Protein AF-X0VEX8-F1 (afdb_monomer_lite)

Secondary structure (DSSP, 8-state):
-TTTTT-S-------TTS-HHHHHHHHHHHHSSEEEEESSHHHHHHHHIIIIII---B-TTSPBP-EEEE--GGGSB-HHHHH-HHHHHHHH-SPP-------GGGGSSTT---SS-HHHHHHGGG-S--BTT-TTSTTT---SGGGHHHHHHHHHT-TT--GGGGSSGGG--HHHHGGGSTT---EEETTS----S-EEEEEE-GGG-EEEEEE-STT-HHHHGGGHHHH-SEEEEEHHHHHHHHHTT-SPP-SEEEE-

InterPro domains:
  IPR006935 Helicase/UvrB, N-terminal [PF04851] (3-102)
  IPR027417 P-loop containing nucleoside triphosphate hydrolase [G3DSA:3.40.50.300] (1-127)
  IPR027417 P-loop containing nucleoside triphosphate hydrolase [SSF52540] (2-80)

pLDDT: mean 85.11, std 16.93, range [34.19, 98.31]

Sequence (260 aa):
RAIRNGHKVIFIKGVCGSGKSAIALNLAKEFGKASIVVPVKALQKQYEDDYMNKKYLLKENGEKLKISVITGRSNHKCPFITENPEDFDEIIGETPKIERNAKLNEFSESSELNGFNDEKMLIAKKTDDFSCDNNQLPCKIQIKEKNKNKIREYLKKNPKLRLQEYSSIFNVKRMSIAPVCPYWSPIVPAEINLNLDAKTKDYEGLNGIKYKIYQRKKGCGYYNQFNSYVHADTLIFNSAKYKLETIMNRKPLTDIEIID

Organism: NCBI:txid412755

Structure (mmCIF, N/CA/C/O backbone):
data_AF-X0VEX8-F1
#
_entry.id   AF-X0VEX8-F1
#
loop_
_atom_site.group_PDB
_atom_site.id
_atom_site.type_symbol
_atom_site.label_atom_id
_atom_site.label_alt_id
_atom_site.label_comp_id
_atom_site.label_asym_id
_atom_site.label_entity_id
_atom_site.label_seq_id
_atom_site.pdbx_PDB_ins_code
_atom_site.Cartn_x
_atom_site.Cartn_y
_atom_site.Cartn_z
_atom_site.occupancy
_atom_site.B_iso_or_equiv
_atom_site.auth_seq_id
_atom_site.auth_comp_id
_atom_site.auth_asym_id
_atom_site.auth_atom_id
_atom_site.pdbx_PDB_model_num
ATOM 1 N N . ARG A 1 1 ? -22.999 -5.137 23.458 1.00 74.62 1 ARG A N 1
ATOM 2 C CA . ARG A 1 1 ? -24.285 -5.887 23.458 1.00 74.62 1 ARG A CA 1
ATOM 3 C C . ARG A 1 1 ? -24.680 -6.340 22.055 1.00 74.62 1 ARG A C 1
ATOM 5 O O . ARG A 1 1 ? -24.824 -7.533 21.872 1.00 74.62 1 ARG A O 1
ATOM 12 N N . ALA A 1 2 ? -24.770 -5.442 21.066 1.00 86.44 2 ALA A N 1
ATOM 13 C CA . ALA A 1 2 ? -25.198 -5.807 19.710 1.00 86.44 2 ALA A CA 1
ATOM 14 C C . ALA A 1 2 ? -24.376 -6.951 19.067 1.00 86.44 2 ALA A C 1
ATOM 16 O O . ALA A 1 2 ? -24.948 -7.910 18.564 1.00 86.44 2 ALA A O 1
ATOM 17 N N . ILE A 1 3 ? -23.046 -6.915 19.177 1.00 85.50 3 ILE A N 1
ATOM 18 C CA . ILE A 1 3 ? -22.177 -7.969 18.618 1.00 85.50 3 ILE A CA 1
ATOM 19 C C . ILE A 1 3 ? -22.395 -9.321 19.313 1.00 85.50 3 ILE A C 1
ATOM 21 O O . ILE A 1 3 ? -22.530 -10.338 18.645 1.00 85.50 3 ILE A O 1
ATOM 25 N N . ARG A 1 4 ? -22.536 -9.330 20.649 1.00 87.56 4 ARG A N 1
ATOM 26 C CA . ARG A 1 4 ? -22.871 -10.550 21.414 1.00 87.56 4 ARG A CA 1
ATOM 27 C C . ARG A 1 4 ? -24.233 -11.135 21.021 1.00 87.56 4 ARG A C 1
ATOM 29 O O . ARG A 1 4 ? -24.422 -12.336 21.135 1.00 87.56 4 ARG A O 1
ATOM 36 N N . ASN A 1 5 ? -25.148 -10.303 20.524 1.00 93.44 5 ASN A N 1
ATOM 37 C CA . ASN A 1 5 ? -26.445 -10.730 19.998 1.00 93.44 5 ASN A CA 1
ATOM 38 C C . ASN A 1 5 ? -26.376 -11.198 18.526 1.00 93.44 5 ASN A C 1
ATOM 40 O O . ASN A 1 5 ? -27.415 -11.436 17.919 1.00 93.44 5 ASN A O 1
ATOM 44 N N . GLY A 1 6 ? -25.184 -11.290 17.926 1.00 93.00 6 GLY A N 1
ATOM 45 C CA . GLY A 1 6 ? -24.994 -11.764 16.552 1.00 93.00 6 GLY A CA 1
ATOM 46 C C . GLY A 1 6 ? -25.194 -10.707 15.460 1.00 93.00 6 GLY A C 1
ATOM 47 O O . GLY A 1 6 ? -25.203 -11.054 14.278 1.00 93.00 6 GLY A O 1
ATOM 48 N N . HIS A 1 7 ? -25.335 -9.420 15.804 1.00 94.44 7 HIS A N 1
ATOM 49 C CA . HIS A 1 7 ? -25.419 -8.366 14.790 1.00 94.44 7 HIS A CA 1
ATOM 50 C C . HIS A 1 7 ? -24.075 -8.192 14.073 1.00 94.44 7 HIS A C 1
ATOM 52 O O . HIS A 1 7 ? -23.070 -7.858 14.698 1.00 94.44 7 HIS A O 1
ATOM 58 N N . LYS A 1 8 ? -24.087 -8.379 12.748 1.00 93.44 8 LYS A N 1
ATOM 59 C CA . LYS A 1 8 ? -22.905 -8.250 11.878 1.00 93.44 8 LYS A CA 1
ATOM 60 C C . LYS A 1 8 ? -22.678 -6.830 11.360 1.00 93.44 8 LYS A C 1
ATOM 62 O O . LYS A 1 8 ? -21.554 -6.466 11.046 1.00 93.44 8 LYS A O 1
ATOM 67 N N . VAL A 1 9 ? -23.747 -6.041 11.259 1.00 95.44 9 VAL A N 1
ATOM 68 C CA . VAL A 1 9 ? -23.715 -4.654 10.781 1.00 95.44 9 VAL A CA 1
ATOM 69 C C . VAL A 1 9 ? -24.382 -3.778 11.829 1.00 95.44 9 VAL A C 1
ATOM 71 O O . VAL A 1 9 ? -25.493 -4.075 12.271 1.00 95.44 9 VAL A O 1
ATOM 74 N N . ILE A 1 10 ? -23.690 -2.721 12.249 1.00 94.25 10 ILE A N 1
ATOM 75 C CA . ILE A 1 10 ? -24.144 -1.804 13.296 1.00 94.25 10 ILE A CA 1
ATOM 76 C C . ILE A 1 10 ? -23.991 -0.382 12.777 1.00 94.25 10 ILE A C 1
ATOM 78 O O . ILE A 1 10 ? -22.902 0.032 12.391 1.00 94.25 10 ILE A O 1
ATOM 82 N N . PHE A 1 11 ? -25.085 0.371 12.805 1.00 93.56 11 PHE A N 1
ATOM 83 C CA . PHE A 1 11 ? -25.088 1.781 12.445 1.00 93.56 11 PHE A CA 1
ATOM 84 C C . PHE A 1 11 ? -25.004 2.631 13.708 1.00 93.56 11 PHE A C 1
ATOM 86 O O . PHE A 1 11 ? -25.820 2.485 14.619 1.00 93.56 11 PHE A O 1
ATOM 93 N N . ILE A 1 12 ? -24.025 3.533 13.754 1.00 90.81 12 ILE A N 1
ATOM 94 C CA . ILE A 1 12 ? -23.858 4.496 14.843 1.00 90.81 12 ILE A CA 1
ATOM 95 C C . ILE A 1 12 ? -24.121 5.886 14.274 1.00 90.81 12 ILE A C 1
ATOM 97 O O . ILE A 1 12 ? -23.378 6.375 13.427 1.00 90.81 12 ILE A O 1
ATOM 101 N N . LYS A 1 13 ? -25.190 6.536 14.738 1.00 90.00 13 LYS A N 1
ATOM 102 C CA . LYS A 1 13 ? -25.504 7.917 14.360 1.00 90.00 13 LYS A CA 1
ATOM 103 C C . LYS A 1 13 ? -24.803 8.870 15.325 1.00 90.00 13 LYS A C 1
ATOM 105 O O . LYS A 1 13 ? -25.150 8.918 16.500 1.00 90.00 13 LYS A O 1
ATOM 110 N N . GLY A 1 14 ? -23.838 9.636 14.823 1.00 84.94 14 GLY A N 1
ATOM 111 C CA . GLY A 1 14 ? -23.145 10.684 15.577 1.00 84.94 14 GLY A CA 1
ATOM 112 C C . GLY A 1 14 ? -23.214 12.029 14.857 1.00 84.94 14 GLY A C 1
ATOM 113 O O . GLY A 1 14 ? -23.147 12.084 13.630 1.00 84.94 14 GLY A O 1
ATOM 114 N N . VAL A 1 15 ? -23.336 13.121 15.612 1.00 87.56 15 VAL A N 1
ATOM 115 C CA . VAL A 1 15 ? -23.290 14.486 15.061 1.00 87.56 15 VAL A CA 1
ATOM 116 C C . VAL A 1 15 ? -21.855 14.887 14.681 1.00 87.56 15 VAL A C 1
ATOM 118 O O . VAL A 1 15 ? -20.879 14.201 15.001 1.00 87.56 15 VAL A O 1
ATOM 121 N N . CYS A 1 16 ? -21.685 15.976 13.928 1.00 79.94 16 CYS A N 1
ATOM 122 C CA . CYS A 1 16 ? -20.348 16.517 13.670 1.00 79.94 16 CYS A CA 1
ATOM 123 C C . CYS A 1 16 ? -19.680 16.935 14.995 1.00 79.94 16 CYS A C 1
ATOM 125 O O . CYS A 1 16 ? -20.362 17.368 15.917 1.00 79.94 16 CYS A O 1
ATOM 127 N N . GLY A 1 17 ? -18.363 16.750 15.121 1.00 79.38 17 GLY A N 1
ATOM 128 C CA . GLY A 1 17 ? -17.623 17.102 16.341 1.00 79.38 17 GLY A CA 1
ATOM 129 C C . GLY A 1 17 ? -17.811 16.165 17.544 1.00 79.38 17 GLY A C 1
ATOM 130 O O . GLY A 1 17 ? -17.123 16.335 18.541 1.00 79.38 17 GLY A O 1
ATOM 131 N N . SER A 1 18 ? -18.649 15.124 17.461 1.00 81.00 18 SER A N 1
ATOM 132 C CA . SER A 1 18 ? -18.917 14.209 18.588 1.00 81.00 18 SER A CA 1
ATOM 133 C C . SER A 1 18 ? -17.799 13.196 18.890 1.00 81.00 18 SER A C 1
ATOM 135 O O . SER A 1 18 ? -18.045 12.190 19.550 1.00 81.00 18 SER A O 1
ATOM 137 N N . GLY A 1 19 ? -16.599 13.381 18.334 1.00 86.12 19 GLY A N 1
ATOM 138 C CA . GLY A 1 19 ? -15.491 12.438 18.512 1.00 86.12 19 GLY A CA 1
ATOM 139 C C . GLY A 1 19 ? -15.688 11.080 17.828 1.00 86.12 19 GLY A C 1
ATOM 140 O O . GLY A 1 19 ? -15.186 10.080 18.331 1.00 86.12 19 GLY A O 1
ATOM 141 N N . LYS A 1 20 ? -16.387 11.018 16.682 1.00 90.00 20 LYS A N 1
ATOM 142 C CA . LYS A 1 20 ? -16.601 9.765 15.920 1.00 90.00 20 LYS A CA 1
ATOM 143 C C . LYS A 1 20 ? -15.306 8.989 15.670 1.00 90.00 20 LYS A C 1
ATOM 145 O O . LYS A 1 20 ? -15.260 7.791 15.922 1.00 90.00 20 LYS A O 1
ATOM 150 N N . SER A 1 21 ? -14.231 9.684 15.312 1.00 89.81 21 SER A N 1
ATOM 151 C CA . SER A 1 21 ? -12.923 9.063 15.102 1.00 89.81 21 SER A CA 1
ATOM 152 C C . SER A 1 21 ? -12.335 8.445 16.377 1.00 89.81 21 SER A C 1
ATOM 154 O O . SER A 1 21 ? -11.724 7.379 16.331 1.00 89.81 21 SER A O 1
ATOM 156 N N . ALA A 1 22 ? -12.586 9.048 17.545 1.00 89.75 22 ALA A N 1
ATOM 157 C CA . ALA A 1 22 ? -12.205 8.463 18.830 1.00 89.75 22 ALA A CA 1
ATOM 158 C C . ALA A 1 22 ? -13.032 7.210 19.148 1.00 89.75 22 ALA A C 1
ATOM 160 O O . ALA A 1 22 ? -12.492 6.246 19.688 1.00 89.75 22 ALA A O 1
ATOM 161 N N . ILE A 1 23 ? -14.324 7.206 18.804 1.00 91.69 23 ILE A N 1
ATOM 162 C CA . ILE A 1 23 ? -15.190 6.027 18.939 1.00 91.69 23 ILE A CA 1
ATOM 163 C C . ILE A 1 23 ? -14.675 4.907 18.032 1.00 91.69 23 ILE A C 1
ATOM 165 O O . ILE A 1 23 ? -14.478 3.795 18.512 1.00 91.69 23 ILE A O 1
ATOM 169 N N . ALA A 1 24 ? -14.389 5.203 16.761 1.00 92.88 24 ALA A N 1
ATOM 170 C CA . ALA A 1 24 ? -13.853 4.242 15.799 1.00 92.88 24 ALA A CA 1
ATOM 171 C C . ALA A 1 24 ? -12.556 3.592 16.300 1.00 92.88 24 ALA A C 1
ATOM 173 O O . ALA A 1 24 ? -12.426 2.370 16.287 1.00 92.88 24 ALA A O 1
ATOM 174 N N . LEU A 1 25 ? -11.617 4.385 16.820 1.00 92.81 25 LEU A N 1
ATOM 175 C CA . LEU A 1 25 ? -10.360 3.851 17.342 1.00 92.81 25 LEU A CA 1
ATOM 176 C C . LEU A 1 25 ? -10.523 3.083 18.658 1.00 92.81 25 LEU A C 1
ATOM 178 O O . LEU A 1 25 ? -9.811 2.106 18.875 1.00 92.81 25 LEU A O 1
ATOM 182 N N . ASN A 1 26 ? -11.447 3.486 19.534 1.00 91.88 26 ASN A N 1
ATOM 183 C CA . ASN A 1 26 ? -11.746 2.692 20.726 1.00 91.88 26 ASN A CA 1
ATOM 184 C C . ASN A 1 26 ? -12.381 1.356 20.345 1.00 91.88 26 ASN A C 1
ATOM 186 O O . ASN A 1 26 ? -11.978 0.343 20.892 1.00 91.88 26 ASN A O 1
ATOM 190 N N . LEU A 1 27 ? -13.288 1.319 19.365 1.00 92.19 27 LEU A N 1
ATOM 191 C CA . LEU A 1 27 ? -13.795 0.054 18.833 1.00 92.19 27 LEU A CA 1
ATOM 192 C C . LEU A 1 27 ? -12.650 -0.793 18.265 1.00 92.19 27 LEU A C 1
ATOM 194 O O . LEU A 1 27 ? -12.513 -1.951 18.639 1.00 92.19 27 LEU A O 1
ATOM 198 N N . ALA A 1 28 ? -11.781 -0.214 17.436 1.00 92.88 28 ALA A N 1
ATOM 199 C CA . ALA A 1 28 ? -10.623 -0.919 16.892 1.00 92.88 28 ALA A CA 1
ATOM 200 C C . ALA A 1 28 ? -9.737 -1.536 17.990 1.00 92.88 28 ALA A C 1
ATOM 202 O O . ALA A 1 28 ? -9.369 -2.702 17.899 1.00 92.88 28 ALA A O 1
ATOM 203 N N . LYS A 1 29 ? -9.462 -0.778 19.057 1.00 92.81 29 LYS A N 1
ATOM 204 C CA . LYS A 1 29 ? -8.696 -1.231 20.225 1.00 92.81 29 LYS A CA 1
ATOM 205 C C . LYS A 1 29 ? -9.332 -2.448 20.917 1.00 92.81 29 LYS A C 1
ATOM 207 O O . LYS A 1 29 ? -8.596 -3.333 21.334 1.00 92.81 29 LYS A O 1
ATOM 212 N N . GLU A 1 30 ? -10.660 -2.494 21.042 1.00 90.88 30 GLU A N 1
ATOM 213 C CA . GLU A 1 30 ? -11.377 -3.583 21.733 1.00 90.88 30 GLU A CA 1
ATOM 214 C C . GLU A 1 30 ? -11.493 -4.870 20.894 1.00 90.88 30 GLU A C 1
ATOM 216 O O . GLU A 1 30 ? -11.551 -5.961 21.453 1.00 90.88 30 GLU A O 1
ATOM 221 N N . PHE A 1 31 ? -11.550 -4.768 19.559 1.00 87.81 31 PHE A N 1
ATOM 222 C CA . PHE A 1 31 ? -11.780 -5.925 18.674 1.00 87.81 31 PHE A CA 1
ATOM 223 C C . PHE A 1 31 ? -10.507 -6.600 18.158 1.00 87.81 31 PHE A C 1
ATOM 225 O O . PHE A 1 31 ? -10.605 -7.674 17.574 1.00 87.81 31 PHE A O 1
ATOM 232 N N . GLY A 1 32 ? -9.331 -6.010 18.382 1.00 87.06 32 GLY A N 1
A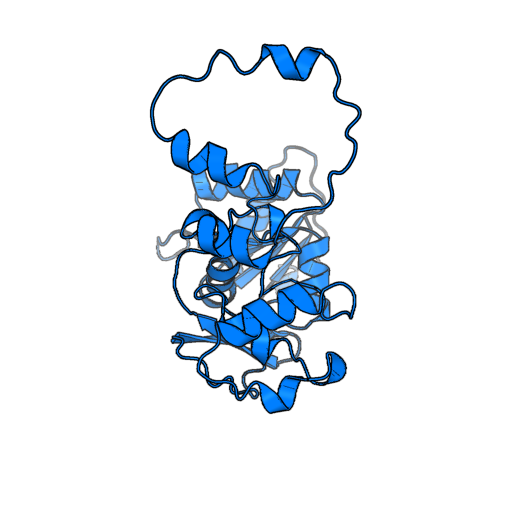TOM 233 C CA . GLY A 1 32 ? -8.060 -6.547 17.902 1.00 87.06 32 GLY A CA 1
ATOM 234 C C . GLY A 1 32 ? -7.599 -5.843 16.632 1.00 87.06 32 GLY A C 1
ATOM 235 O O . GLY A 1 32 ? -7.245 -4.663 16.673 1.00 87.06 32 GLY A O 1
ATOM 236 N N . LYS A 1 33 ? -7.547 -6.560 15.505 1.00 94.31 33 LYS A N 1
ATOM 237 C CA . LYS A 1 33 ? -7.076 -5.992 14.240 1.00 94.31 33 LYS A CA 1
ATOM 238 C C . LYS A 1 33 ? -8.237 -5.366 13.478 1.00 94.31 33 LYS A C 1
ATOM 240 O O . LYS A 1 33 ? -9.195 -6.044 13.124 1.00 94.31 33 LYS A O 1
ATOM 245 N N . ALA A 1 34 ? -8.136 -4.084 13.155 1.00 97.12 34 ALA A N 1
ATOM 246 C CA . ALA A 1 34 ? -9.223 -3.323 12.551 1.00 97.12 34 ALA A CA 1
ATOM 247 C C . ALA A 1 34 ? -8.822 -2.635 11.244 1.00 97.12 34 ALA A C 1
ATOM 249 O O . ALA A 1 34 ? -7.683 -2.193 11.066 1.00 97.12 34 ALA A O 1
ATOM 250 N N . SER A 1 35 ? -9.800 -2.479 10.356 1.00 97.44 35 SER A N 1
ATOM 251 C CA . SER A 1 35 ? -9.718 -1.594 9.194 1.00 97.44 35 SER A CA 1
ATOM 252 C C . SER A 1 35 ? -10.679 -0.419 9.391 1.00 97.44 35 SER A C 1
ATOM 254 O O . SER A 1 35 ? -11.867 -0.628 9.623 1.00 97.44 35 SER A O 1
ATOM 256 N N . ILE A 1 36 ? -10.180 0.812 9.287 1.00 97.00 36 ILE A N 1
ATOM 257 C CA . ILE A 1 36 ? -10.988 2.038 9.269 1.00 97.00 36 ILE A CA 1
ATOM 258 C C . ILE A 1 36 ? -10.952 2.608 7.853 1.00 97.00 36 ILE A C 1
ATOM 260 O O . ILE A 1 36 ? -9.879 2.809 7.278 1.00 97.00 36 ILE A O 1
ATOM 264 N N . VAL A 1 37 ? -12.123 2.875 7.288 1.00 96.88 37 VAL A N 1
ATOM 265 C CA . VAL A 1 37 ? -12.288 3.401 5.936 1.00 96.88 37 VAL A CA 1
ATOM 266 C C . VAL A 1 37 ? -12.889 4.785 6.015 1.00 96.88 37 VAL A C 1
ATOM 268 O O . VAL A 1 37 ? -14.001 4.939 6.505 1.00 96.88 37 VAL A O 1
ATOM 271 N N . VAL A 1 38 ? -12.171 5.762 5.469 1.00 95.12 38 VAL A N 1
ATOM 272 C CA . VAL A 1 38 ? -12.623 7.153 5.382 1.00 95.12 38 VAL A CA 1
ATOM 273 C C . VAL A 1 38 ? -12.892 7.562 3.931 1.00 95.12 38 VAL A C 1
ATOM 275 O O . VAL A 1 38 ? -12.196 7.102 3.013 1.00 95.12 38 VAL A O 1
ATOM 278 N N . PRO A 1 39 ? -13.868 8.443 3.652 1.00 90.50 39 PRO A N 1
ATOM 279 C CA . PRO A 1 39 ? -14.261 8.766 2.285 1.00 90.50 39 PRO A CA 1
ATOM 280 C C . PRO A 1 39 ? -13.192 9.569 1.540 1.00 90.50 39 PRO A C 1
ATOM 282 O O . PRO A 1 39 ? -13.010 9.364 0.338 1.00 90.50 39 PRO A O 1
ATOM 285 N N . VAL A 1 40 ? -12.466 10.452 2.238 1.00 89.25 40 VAL A N 1
ATOM 286 C CA . VAL A 1 40 ? -11.557 11.436 1.629 1.00 89.25 40 VAL A CA 1
ATOM 287 C C . VAL A 1 40 ? -10.180 11.469 2.292 1.00 89.25 40 VAL A C 1
ATOM 289 O O . VAL A 1 40 ? -10.019 11.167 3.473 1.00 89.25 40 VAL A O 1
ATOM 292 N N . LYS A 1 41 ? -9.171 11.911 1.529 1.00 88.19 41 LYS A N 1
ATOM 293 C CA . LYS A 1 41 ? -7.785 12.053 2.010 1.00 88.19 41 LYS A CA 1
ATOM 294 C C . LYS A 1 41 ? -7.647 13.027 3.186 1.00 88.19 41 LYS A C 1
ATOM 296 O O . LYS A 1 41 ? -6.779 12.825 4.023 1.00 88.19 41 LYS A O 1
ATOM 301 N N . ALA A 1 42 ? -8.490 14.059 3.256 1.00 89.38 42 ALA A N 1
ATOM 302 C CA . ALA A 1 42 ? -8.455 15.032 4.348 1.00 89.38 42 ALA A CA 1
ATOM 303 C C . ALA A 1 42 ? -8.755 14.379 5.708 1.00 89.38 42 ALA A C 1
ATOM 305 O O . ALA A 1 42 ? -8.014 14.589 6.660 1.00 89.38 42 ALA A O 1
ATOM 306 N N . LEU A 1 43 ? -9.774 13.514 5.771 1.00 89.69 43 LEU A N 1
ATOM 307 C CA . LEU A 1 43 ? -10.092 12.749 6.979 1.00 89.69 43 LEU A CA 1
ATOM 308 C C . LEU A 1 43 ? -8.997 11.730 7.291 1.00 89.69 43 LEU A C 1
ATOM 310 O O . LEU A 1 43 ? -8.606 11.580 8.440 1.00 89.69 43 LEU A O 1
ATOM 314 N N . GLN A 1 44 ? -8.432 11.087 6.265 1.00 91.38 44 GLN A N 1
ATOM 315 C CA . GLN A 1 44 ? -7.300 10.175 6.450 1.00 91.38 44 GLN A CA 1
ATOM 316 C C . GLN A 1 44 ? -6.110 10.886 7.116 1.00 91.38 44 GLN A C 1
ATOM 318 O O . GLN A 1 44 ? -5.526 10.356 8.058 1.00 91.38 44 GLN A O 1
ATOM 323 N N . LYS A 1 45 ? -5.798 12.105 6.660 1.00 90.62 45 LYS A N 1
ATOM 324 C CA . LYS A 1 45 ? -4.758 12.954 7.244 1.00 90.62 45 LYS A CA 1
ATOM 325 C C . LYS A 1 45 ? -5.109 13.403 8.664 1.00 90.62 45 LYS A C 1
ATOM 327 O O . LYS A 1 45 ? -4.234 13.430 9.515 1.00 90.62 45 LYS A O 1
ATOM 332 N N . GLN A 1 46 ? -6.380 13.691 8.943 1.00 90.25 46 GLN A N 1
ATOM 333 C CA . GLN A 1 46 ? -6.823 14.022 10.297 1.00 90.25 46 GLN A CA 1
ATOM 334 C C . GLN A 1 46 ? -6.518 12.885 11.284 1.00 90.25 46 GLN A C 1
ATOM 336 O O . GLN A 1 46 ? -5.994 13.142 12.362 1.00 90.25 46 GLN A O 1
ATOM 341 N N . TYR A 1 47 ? -6.779 11.629 10.909 1.00 91.44 47 TYR A N 1
ATOM 342 C CA . TYR A 1 47 ? -6.408 10.485 11.746 1.00 91.44 47 TYR A CA 1
ATOM 343 C C . TYR A 1 47 ? -4.893 10.397 11.991 1.00 91.44 47 TYR A C 1
ATOM 345 O O . TYR A 1 47 ? -4.472 10.118 13.113 1.00 91.44 47 TYR A O 1
ATOM 353 N N . GLU A 1 48 ? -4.083 10.638 10.957 1.00 90.19 48 GLU A N 1
ATOM 354 C CA . GLU A 1 48 ? -2.618 10.656 11.052 1.00 90.19 48 GLU A CA 1
ATOM 355 C C . GLU A 1 48 ? -2.135 11.751 12.018 1.00 90.19 48 GLU A C 1
ATOM 357 O O . GLU A 1 48 ? -1.456 11.475 13.010 1.00 90.19 48 GLU A O 1
ATOM 362 N N . ASP A 1 49 ? -2.554 12.992 11.781 1.00 90.44 49 ASP A N 1
ATOM 363 C CA . ASP A 1 49 ? -2.125 14.156 12.552 1.00 90.44 49 ASP A CA 1
ATOM 364 C C . ASP A 1 49 ? -2.591 14.081 14.014 1.00 90.44 49 ASP A C 1
ATOM 366 O O . ASP A 1 49 ? -1.825 14.392 14.933 1.00 90.44 49 ASP A O 1
ATOM 370 N N . ASP A 1 50 ? -3.828 13.643 14.251 1.00 89.25 50 ASP A N 1
ATOM 371 C CA . ASP A 1 50 ? -4.408 13.635 15.591 1.00 89.25 50 ASP A CA 1
ATOM 372 C C . ASP A 1 50 ? -3.975 12.424 16.416 1.00 89.25 50 ASP A C 1
ATOM 374 O O . ASP A 1 50 ? -3.691 12.599 17.597 1.00 89.25 50 ASP A O 1
ATOM 378 N N . TYR A 1 51 ? -3.905 11.219 15.839 1.00 87.62 51 TYR A N 1
ATOM 379 C CA . TYR A 1 51 ? -3.757 9.970 16.607 1.00 87.62 51 TYR A CA 1
ATOM 380 C C . TYR A 1 51 ? -2.454 9.206 16.364 1.00 87.62 51 TYR A C 1
ATOM 382 O O . TYR A 1 51 ? -2.199 8.222 17.060 1.00 87.62 51 TYR A O 1
ATOM 390 N N . MET A 1 52 ? -1.630 9.628 15.402 1.00 85.56 52 MET A N 1
ATOM 391 C CA . MET A 1 52 ? -0.266 9.104 15.257 1.00 85.56 52 MET A CA 1
ATOM 392 C C . MET A 1 52 ? 0.783 10.088 15.779 1.00 85.56 52 MET A C 1
ATOM 394 O O . MET A 1 52 ? 1.807 9.648 16.300 1.00 85.56 52 MET A O 1
ATOM 398 N N . ASN A 1 53 ? 0.519 11.397 15.690 1.00 81.31 53 ASN A N 1
ATOM 399 C CA . ASN A 1 53 ? 1.481 12.432 16.078 1.00 81.31 53 ASN A CA 1
ATOM 400 C C . ASN A 1 53 ? 1.157 13.085 17.433 1.00 81.31 53 ASN A C 1
ATOM 402 O O . ASN A 1 53 ? 2.030 13.172 18.294 1.00 81.31 53 ASN A O 1
ATOM 406 N N . LYS A 1 54 ? -0.082 13.559 17.633 1.00 85.00 54 LYS A N 1
ATOM 407 C CA . LYS A 1 54 ? -0.449 14.372 18.814 1.00 85.00 54 LYS A CA 1
ATOM 408 C C . LYS A 1 54 ? -0.991 13.557 19.985 1.00 85.00 54 LYS A C 1
ATOM 410 O O . LYS A 1 54 ? -0.632 13.804 21.133 1.00 85.00 54 LYS A O 1
ATOM 415 N N . LYS A 1 55 ? -1.897 12.624 19.709 1.00 87.50 55 LYS A N 1
ATOM 416 C CA . LYS A 1 55 ? -2.574 11.771 20.692 1.00 87.50 55 LYS A CA 1
ATOM 417 C C . LYS A 1 55 ? -2.214 10.319 20.421 1.00 87.50 55 LYS A C 1
ATOM 419 O O . LYS A 1 55 ? -1.739 9.975 19.347 1.00 87.50 55 LYS A O 1
ATOM 424 N N . TYR A 1 56 ? -2.455 9.466 21.403 1.00 89.06 56 TYR A N 1
ATOM 425 C CA . TYR A 1 56 ? -2.284 8.025 21.280 1.00 89.06 56 TYR A CA 1
ATOM 426 C C . TYR A 1 56 ? -3.335 7.314 22.128 1.00 89.06 56 TYR A C 1
ATOM 428 O O . TYR A 1 56 ? -3.922 7.900 23.038 1.00 89.06 56 TYR A O 1
ATOM 436 N N . LEU A 1 57 ? -3.567 6.044 21.817 1.00 90.19 57 LEU A N 1
ATOM 437 C CA . LEU A 1 57 ? -4.414 5.154 22.603 1.00 90.19 57 LEU A CA 1
ATOM 438 C C . LEU A 1 57 ? -3.545 4.056 23.198 1.00 90.19 57 LEU A C 1
ATOM 440 O O . LEU A 1 57 ? -2.608 3.590 22.549 1.00 90.19 57 LEU A O 1
ATOM 444 N N . LEU A 1 58 ? -3.858 3.658 24.426 1.00 91.38 58 LEU A N 1
ATOM 445 C CA . LEU A 1 58 ? -3.217 2.536 25.099 1.00 91.38 58 LEU A CA 1
ATOM 446 C C . LEU A 1 58 ? -4.143 1.329 25.049 1.00 91.38 58 LEU A C 1
ATOM 448 O O . LEU A 1 58 ? -5.349 1.456 25.266 1.00 91.38 58 LEU A O 1
ATOM 452 N N . LYS A 1 59 ? -3.564 0.172 24.756 1.00 91.62 59 LYS A N 1
ATOM 453 C CA . LYS A 1 59 ? -4.188 -1.135 24.944 1.00 91.62 59 LYS A CA 1
ATOM 454 C C . LYS A 1 59 ? -4.268 -1.464 26.437 1.00 91.62 59 LYS A C 1
ATOM 456 O O . 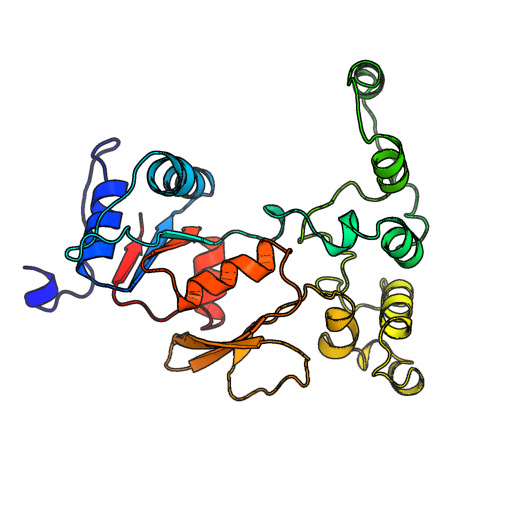LYS A 1 59 ? -3.622 -0.815 27.258 1.00 91.62 59 LYS A O 1
ATOM 461 N N . GLU A 1 60 ? -5.003 -2.518 26.782 1.00 88.44 60 GLU A N 1
ATOM 462 C CA . GLU A 1 60 ? -5.105 -3.002 28.168 1.00 88.44 60 GLU A CA 1
ATOM 463 C C . GLU A 1 60 ? -3.743 -3.376 28.773 1.00 88.44 60 GLU A C 1
ATOM 465 O O . GLU A 1 60 ? -3.509 -3.157 29.956 1.00 88.44 60 GLU A O 1
ATOM 470 N N . ASN A 1 61 ? -2.809 -3.869 27.951 1.00 89.56 61 ASN A N 1
ATOM 471 C CA . ASN A 1 61 ? -1.445 -4.213 28.366 1.00 89.56 61 ASN A CA 1
ATOM 472 C C . ASN A 1 61 ? -0.508 -2.993 28.527 1.00 89.56 61 ASN A C 1
ATOM 474 O O . ASN A 1 61 ? 0.684 -3.170 28.765 1.00 89.56 61 ASN A O 1
ATOM 478 N N . GLY A 1 62 ? -1.010 -1.766 28.352 1.00 91.50 62 GLY A N 1
ATOM 479 C CA . GLY A 1 62 ? -0.226 -0.531 28.434 1.00 91.50 62 GLY A CA 1
ATOM 480 C C . GLY A 1 62 ? 0.589 -0.192 27.180 1.00 91.50 62 GLY A C 1
ATOM 481 O O . GLY A 1 62 ? 1.199 0.876 27.125 1.00 91.50 62 GLY A O 1
ATOM 482 N N . GLU A 1 63 ? 0.595 -1.038 26.146 1.00 92.38 63 GLU A N 1
ATOM 483 C CA . GLU A 1 63 ? 1.243 -0.713 24.874 1.00 92.38 63 GLU A CA 1
ATOM 484 C C . GLU A 1 63 ? 0.420 0.294 24.065 1.00 92.38 63 GLU A C 1
ATOM 486 O O . GLU A 1 63 ? -0.813 0.297 24.087 1.00 92.38 63 GLU A O 1
ATOM 491 N N . LYS A 1 64 ? 1.100 1.128 23.272 1.00 93.12 64 LYS A N 1
ATOM 492 C CA . LYS A 1 64 ? 0.423 2.018 22.323 1.00 93.12 64 LYS A CA 1
ATOM 493 C C . LYS A 1 64 ? -0.257 1.208 21.217 1.00 93.12 64 LYS A C 1
ATOM 495 O O . LYS A 1 64 ? 0.353 0.312 20.632 1.00 93.12 64 LYS A O 1
ATOM 500 N N . LEU A 1 65 ? -1.492 1.580 20.887 1.00 93.75 65 LEU A N 1
ATOM 501 C CA . LEU A 1 65 ? -2.207 1.068 19.723 1.00 93.75 65 LEU A CA 1
ATOM 502 C C . LEU A 1 65 ? -1.426 1.428 18.451 1.00 93.75 65 LEU A C 1
ATOM 504 O O . LEU A 1 65 ? -1.174 2.603 18.173 1.00 93.75 65 LEU A O 1
ATOM 508 N N . LYS A 1 66 ? -1.026 0.421 17.675 1.00 95.00 66 LYS A N 1
ATOM 509 C CA . LYS A 1 66 ? -0.246 0.585 16.445 1.00 95.00 66 LYS A CA 1
ATOM 510 C C . LYS A 1 66 ? -1.183 0.948 15.302 1.00 95.00 66 LYS A C 1
ATOM 512 O O . LYS A 1 66 ? -1.680 0.082 14.581 1.00 95.00 66 LYS A O 1
ATOM 517 N N . ILE A 1 67 ? -1.409 2.245 15.150 1.00 95.19 67 ILE A N 1
ATOM 518 C CA . ILE A 1 67 ? -2.193 2.820 14.059 1.00 95.19 67 ILE A CA 1
ATOM 519 C C . ILE A 1 67 ? -1.278 3.020 12.847 1.00 95.19 67 ILE A C 1
ATOM 521 O O . ILE A 1 67 ? -0.126 3.438 12.973 1.00 95.19 67 ILE A O 1
ATOM 525 N N . SER A 1 68 ? -1.759 2.687 11.654 1.00 95.88 68 SER A N 1
ATOM 526 C CA . SER A 1 68 ? -1.028 2.899 10.406 1.00 95.88 68 SER A CA 1
ATOM 527 C C . SER A 1 68 ? -1.954 3.357 9.294 1.00 95.88 68 SER A C 1
ATOM 529 O O . SER A 1 68 ? -3.017 2.782 9.067 1.00 95.88 68 SER A O 1
ATOM 531 N N . VAL A 1 69 ? -1.518 4.378 8.564 1.00 95.75 69 VAL A N 1
ATOM 532 C CA . VAL A 1 69 ? -2.262 4.961 7.450 1.00 95.75 69 VAL A CA 1
ATOM 533 C C . VAL A 1 69 ? -1.695 4.442 6.134 1.00 95.75 69 VAL A C 1
ATOM 535 O O . VAL A 1 69 ? -0.488 4.485 5.897 1.00 95.75 69 VAL A O 1
ATOM 538 N N . ILE A 1 70 ? -2.577 3.951 5.265 1.00 96.25 70 ILE A N 1
ATOM 539 C CA . ILE A 1 70 ? -2.205 3.397 3.964 1.00 96.25 70 ILE A CA 1
ATOM 540 C C . ILE A 1 70 ? -2.512 4.406 2.866 1.00 96.25 70 ILE A C 1
ATOM 542 O O . ILE A 1 70 ? -3.673 4.719 2.582 1.00 96.25 70 ILE A O 1
ATOM 546 N N . THR A 1 71 ? -1.474 4.880 2.189 1.00 94.69 71 THR A N 1
ATOM 547 C CA . THR A 1 71 ? -1.568 5.932 1.179 1.00 94.69 71 THR A CA 1
ATOM 548 C C . THR A 1 71 ? -1.115 5.461 -0.207 1.00 94.69 71 THR A C 1
ATOM 550 O O . THR A 1 71 ? -0.618 4.352 -0.432 1.00 94.69 71 THR A O 1
ATOM 553 N N . GLY A 1 72 ? -1.406 6.290 -1.210 1.00 93.31 72 GLY A N 1
ATOM 554 C CA . GLY A 1 72 ? -1.004 6.055 -2.597 1.00 93.31 72 GLY A CA 1
ATOM 555 C C . GLY A 1 72 ? 0.455 6.434 -2.857 1.00 93.31 72 GLY A C 1
ATOM 556 O O . GLY A 1 72 ? 1.061 7.182 -2.096 1.00 93.31 72 GLY A O 1
ATOM 557 N N . ARG A 1 73 ? 0.993 5.979 -3.992 1.00 94.56 73 ARG A N 1
ATOM 558 C CA . ARG A 1 73 ? 2.379 6.224 -4.427 1.00 94.56 73 ARG A CA 1
ATOM 559 C C . ARG A 1 73 ? 2.774 7.703 -4.461 1.00 94.56 73 ARG A C 1
ATOM 561 O O . ARG A 1 73 ? 3.892 8.027 -4.078 1.00 94.56 73 ARG A O 1
ATOM 568 N N . SER A 1 74 ? 1.848 8.577 -4.852 1.00 93.94 74 SER A N 1
ATOM 569 C CA . SER A 1 74 ? 2.078 10.022 -4.963 1.00 93.94 74 SER A CA 1
ATOM 570 C C . SER A 1 74 ? 2.413 10.694 -3.625 1.00 93.94 74 SER A C 1
ATOM 572 O O . SER A 1 74 ? 2.917 11.807 -3.616 1.00 93.94 74 SER A O 1
ATOM 574 N N . ASN A 1 75 ? 2.138 10.037 -2.490 1.00 92.88 75 ASN A N 1
ATOM 575 C CA . ASN A 1 75 ? 2.398 10.577 -1.149 1.00 92.88 75 ASN A CA 1
ATOM 576 C C . ASN A 1 75 ? 3.806 10.234 -0.631 1.00 92.88 75 ASN A C 1
ATOM 578 O O . ASN A 1 75 ? 4.119 10.508 0.522 1.00 92.88 75 ASN A O 1
ATOM 582 N N . HIS A 1 76 ? 4.656 9.601 -1.447 1.00 95.25 76 HIS A N 1
ATOM 583 C CA . HIS A 1 76 ? 5.990 9.174 -1.029 1.00 95.25 76 HIS A CA 1
ATOM 584 C C . HIS A 1 76 ? 7.045 9.608 -2.040 1.00 95.25 76 HIS A C 1
ATOM 586 O O . HIS A 1 76 ? 6.921 9.291 -3.221 1.00 95.25 76 HIS A O 1
ATOM 592 N N . LYS A 1 77 ? 8.126 10.240 -1.571 1.00 95.19 77 LYS A N 1
ATOM 593 C CA . LYS A 1 77 ? 9.321 10.496 -2.391 1.00 95.19 77 LYS A CA 1
ATOM 594 C C . LYS A 1 77 ? 9.982 9.177 -2.801 1.00 95.19 77 LYS A C 1
ATOM 596 O O . LYS A 1 77 ? 10.013 8.223 -2.018 1.00 95.19 77 LYS A O 1
ATOM 601 N N . CYS A 1 78 ? 10.467 9.102 -4.036 1.00 95.06 78 CYS A N 1
ATOM 602 C CA . CYS A 1 78 ? 11.058 7.893 -4.590 1.00 95.06 78 CYS A CA 1
ATOM 603 C C . CYS A 1 78 ? 12.580 7.867 -4.382 1.00 95.06 78 CYS A C 1
ATOM 605 O O . CYS A 1 78 ? 13.287 8.605 -5.068 1.00 95.06 78 CYS A O 1
ATOM 607 N N . PRO A 1 79 ? 13.113 6.969 -3.533 1.00 94.50 79 PRO A N 1
ATOM 608 C CA . PRO A 1 79 ? 14.556 6.882 -3.303 1.00 94.50 79 PRO A CA 1
ATOM 609 C C . PRO A 1 79 ? 15.338 6.449 -4.547 1.00 94.50 79 PRO A C 1
ATOM 611 O O . PRO A 1 79 ? 16.508 6.772 -4.681 1.00 94.50 79 PRO A O 1
ATOM 614 N N . PHE A 1 80 ? 14.692 5.747 -5.486 1.00 92.19 80 PHE A N 1
ATOM 615 C CA . PHE A 1 80 ? 15.322 5.370 -6.752 1.00 92.19 80 PHE A CA 1
ATOM 616 C C . PHE A 1 80 ? 15.700 6.589 -7.603 1.00 92.19 80 PHE A C 1
ATOM 618 O O . PHE A 1 80 ? 16.703 6.533 -8.298 1.00 92.19 80 PHE A O 1
ATOM 625 N N . ILE A 1 81 ? 14.913 7.670 -7.528 1.00 90.62 81 ILE A N 1
ATOM 626 C CA . ILE A 1 81 ? 15.203 8.929 -8.228 1.00 90.62 81 ILE A CA 1
ATOM 627 C C . ILE A 1 81 ? 16.206 9.748 -7.416 1.00 90.62 81 ILE A C 1
ATOM 629 O O . ILE A 1 81 ? 17.172 10.264 -7.957 1.00 90.62 81 ILE A O 1
ATOM 633 N N . THR A 1 82 ? 15.984 9.871 -6.105 1.00 87.12 82 THR A N 1
ATOM 634 C CA . THR A 1 82 ? 16.751 10.816 -5.283 1.00 87.12 82 THR A CA 1
ATOM 635 C C . THR A 1 82 ? 18.164 10.346 -4.948 1.00 87.12 82 THR A C 1
ATOM 637 O O . THR A 1 82 ? 19.013 11.183 -4.670 1.00 87.12 82 THR A O 1
ATOM 640 N N . GLU A 1 83 ? 18.426 9.036 -4.914 1.00 87.62 83 GLU A N 1
ATOM 641 C CA . GLU A 1 83 ? 19.769 8.521 -4.603 1.00 87.62 83 GLU A CA 1
ATOM 642 C C . GLU A 1 83 ? 20.700 8.513 -5.812 1.00 87.62 83 GLU A C 1
ATOM 644 O O . GLU A 1 83 ? 21.884 8.773 -5.637 1.00 87.62 83 GLU A O 1
ATOM 649 N N . ASN A 1 84 ? 20.175 8.251 -7.013 1.00 79.75 84 ASN A N 1
ATOM 650 C CA . ASN A 1 84 ? 20.959 8.205 -8.250 1.00 79.75 84 ASN A CA 1
ATOM 651 C C . ASN A 1 84 ? 20.222 8.964 -9.373 1.00 79.75 84 ASN A C 1
ATOM 653 O O . ASN A 1 84 ? 19.673 8.337 -10.283 1.00 79.75 84 ASN A O 1
ATOM 657 N N . PRO A 1 85 ? 20.147 10.306 -9.299 1.00 78.56 85 PRO A N 1
ATOM 658 C CA . PRO A 1 85 ? 19.422 11.106 -10.285 1.00 78.56 85 PRO A CA 1
ATOM 659 C C . PRO A 1 85 ? 20.032 10.988 -11.689 1.00 78.56 85 PRO A C 1
ATOM 661 O O . PRO A 1 85 ? 19.294 10.824 -12.652 1.00 78.56 85 PRO A O 1
ATOM 664 N N . GLU A 1 86 ? 21.363 10.956 -11.799 1.00 77.62 86 GLU A N 1
ATOM 665 C CA . GLU A 1 86 ? 22.079 10.842 -13.080 1.00 77.62 86 GLU A CA 1
ATOM 666 C C . GLU A 1 86 ? 21.750 9.535 -13.818 1.00 77.62 86 GLU A C 1
ATOM 668 O O . GLU A 1 86 ? 21.401 9.548 -14.997 1.00 77.62 86 GLU A O 1
ATOM 673 N N . ASP A 1 87 ? 21.767 8.411 -13.094 1.00 77.19 87 ASP A N 1
ATOM 674 C CA . ASP A 1 87 ? 21.370 7.096 -13.608 1.00 77.19 87 ASP A CA 1
ATOM 675 C C . ASP A 1 87 ? 19.928 7.079 -14.118 1.00 77.19 87 ASP A C 1
ATOM 677 O O . ASP A 1 87 ? 19.589 6.336 -15.042 1.00 77.19 87 ASP A O 1
ATOM 681 N N . PHE A 1 88 ? 19.050 7.820 -13.444 1.00 82.94 88 PHE A N 1
ATOM 682 C CA . PHE A 1 88 ? 17.647 7.907 -13.806 1.00 82.94 88 PHE A CA 1
ATOM 683 C C . PHE A 1 88 ? 17.471 8.772 -15.055 1.00 82.94 88 PHE A C 1
ATOM 685 O O . PHE A 1 88 ? 16.801 8.334 -15.989 1.00 82.94 88 PHE A O 1
ATOM 692 N N . ASP A 1 89 ? 18.121 9.932 -15.116 1.00 79.94 89 ASP A N 1
ATOM 693 C CA . ASP A 1 89 ? 18.078 10.840 -16.265 1.00 79.94 89 ASP A CA 1
ATOM 694 C C . ASP A 1 89 ? 18.648 10.196 -17.534 1.00 79.94 89 ASP A C 1
ATOM 696 O O . ASP A 1 89 ? 18.045 10.313 -18.604 1.00 79.94 89 ASP A O 1
ATOM 700 N N . GLU A 1 90 ? 19.741 9.437 -17.418 1.00 80.56 90 GLU A N 1
ATOM 701 C CA . GLU A 1 90 ? 20.312 8.649 -18.516 1.00 80.56 90 GLU A CA 1
ATOM 702 C C . GLU A 1 90 ? 19.273 7.687 -19.121 1.00 80.56 90 GLU A C 1
ATOM 704 O O . GLU A 1 90 ? 19.104 7.614 -20.338 1.00 80.56 90 GLU A O 1
ATOM 709 N N . ILE A 1 91 ? 18.519 6.978 -18.273 1.00 80.31 91 ILE A N 1
ATOM 710 C CA . ILE A 1 91 ? 17.524 5.988 -18.713 1.00 80.31 91 ILE A CA 1
ATOM 711 C C . ILE A 1 91 ? 16.308 6.650 -19.362 1.00 80.31 91 ILE A C 1
ATOM 713 O O . ILE A 1 91 ? 15.700 6.097 -20.286 1.00 80.31 91 ILE A O 1
ATOM 717 N N . ILE A 1 92 ? 15.889 7.805 -18.849 1.00 77.38 92 ILE A N 1
ATOM 718 C CA . ILE A 1 92 ? 14.707 8.497 -19.365 1.00 77.38 92 ILE A CA 1
ATOM 719 C C . ILE A 1 92 ? 15.034 9.226 -20.673 1.00 77.38 92 ILE A C 1
ATOM 721 O O . ILE A 1 92 ? 14.128 9.381 -21.502 1.00 77.38 92 ILE A O 1
ATOM 725 N N . GLY A 1 93 ? 16.303 9.591 -20.880 1.00 68.62 93 GLY A N 1
ATOM 726 C CA . GLY A 1 93 ? 16.771 10.381 -22.013 1.00 68.62 93 GLY A CA 1
ATOM 727 C C . GLY A 1 93 ? 16.230 11.812 -21.982 1.00 68.62 93 GLY A C 1
ATOM 728 O O . GLY A 1 93 ? 15.526 12.215 -21.054 1.00 68.62 93 GLY A O 1
ATOM 729 N N . GLU A 1 94 ? 16.527 12.592 -23.024 1.00 55.22 94 GLU A N 1
ATOM 730 C CA . GLU A 1 94 ? 15.882 13.892 -23.218 1.00 55.22 94 GLU A CA 1
ATOM 731 C C . GLU A 1 94 ? 14.359 13.709 -23.305 1.00 55.22 94 GLU A C 1
ATOM 733 O O . GLU A 1 94 ? 13.829 13.044 -24.201 1.00 55.22 94 GLU A O 1
ATOM 738 N N . THR A 1 95 ? 13.628 14.287 -22.354 1.00 49.09 95 THR A N 1
ATOM 739 C CA . THR A 1 95 ? 12.183 14.460 -22.475 1.00 49.09 95 THR A CA 1
ATOM 740 C C . THR A 1 95 ? 11.917 15.343 -23.698 1.00 49.09 95 THR A C 1
ATOM 742 O O . THR A 1 95 ? 12.567 16.382 -23.834 1.00 49.09 95 THR A O 1
ATOM 745 N N . PRO A 1 96 ? 10.979 14.986 -24.601 1.00 40.41 96 PRO A N 1
ATOM 746 C CA . PRO A 1 96 ? 10.575 15.910 -25.653 1.00 40.41 96 PRO A CA 1
ATOM 747 C C . PRO A 1 96 ? 10.152 17.219 -24.986 1.00 40.41 96 PRO A C 1
ATOM 749 O O . PRO A 1 96 ? 9.390 17.186 -24.017 1.00 40.41 96 PRO A O 1
ATOM 752 N N . LYS A 1 97 ? 10.695 18.348 -25.458 1.00 42.00 97 LYS A N 1
ATOM 753 C CA . LYS A 1 97 ? 10.353 19.685 -24.963 1.00 42.00 97 LYS A CA 1
ATOM 754 C C . LYS A 1 97 ? 8.837 19.850 -25.073 1.00 42.00 97 LYS A C 1
ATOM 756 O O . LYS A 1 97 ? 8.306 19.987 -26.168 1.00 42.00 97 LYS A O 1
ATOM 761 N N . ILE A 1 98 ? 8.139 19.760 -23.946 1.00 42.94 98 ILE A N 1
ATOM 762 C CA . ILE A 1 98 ? 6.718 20.082 -23.877 1.00 42.94 98 ILE A CA 1
ATOM 763 C C . ILE A 1 98 ? 6.660 21.602 -23.782 1.00 42.94 98 ILE A C 1
ATOM 765 O O . ILE A 1 98 ? 7.176 22.169 -22.818 1.00 42.94 98 ILE A O 1
ATOM 769 N N . GLU A 1 99 ? 6.068 22.257 -24.780 1.00 34.19 99 GLU A N 1
ATOM 770 C CA . GLU A 1 99 ? 5.735 23.677 -24.683 1.00 34.19 99 GLU A CA 1
ATOM 771 C C . GLU A 1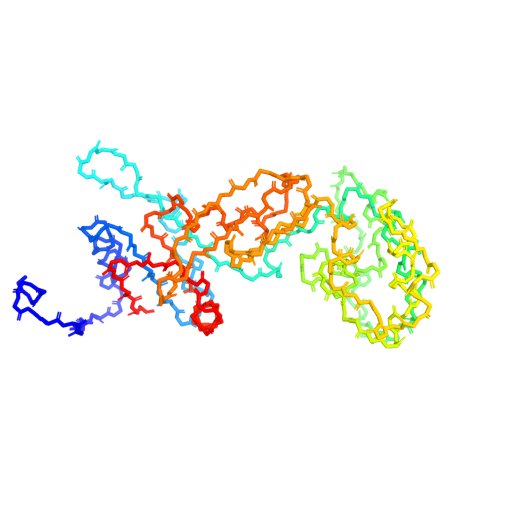 99 ? 4.834 23.882 -23.462 1.00 34.19 99 GLU A C 1
ATOM 773 O O . GLU A 1 99 ? 3.728 23.343 -23.375 1.00 34.19 99 GLU A O 1
ATOM 778 N N . ARG A 1 100 ? 5.339 24.623 -22.477 1.00 45.19 100 ARG A N 1
ATOM 779 C CA . ARG A 1 100 ? 4.548 25.089 -21.341 1.00 45.19 100 ARG A CA 1
ATOM 780 C C . ARG A 1 100 ? 4.176 26.540 -21.606 1.00 45.19 100 ARG A C 1
ATOM 782 O O . ARG A 1 100 ? 5.054 27.358 -21.862 1.00 45.19 100 ARG A O 1
ATOM 789 N N . ASN A 1 101 ? 2.893 26.868 -21.475 1.00 45.25 101 ASN A N 1
ATOM 790 C CA . ASN A 1 101 ? 2.451 28.255 -21.342 1.00 45.25 101 ASN A CA 1
ATOM 791 C C . ASN A 1 101 ? 2.820 28.747 -19.937 1.00 45.25 101 ASN A C 1
ATOM 793 O O . ASN A 1 101 ? 1.988 28.729 -19.030 1.00 45.25 101 ASN A O 1
ATOM 797 N N . ALA A 1 102 ? 4.086 29.116 -19.745 1.00 48.97 102 ALA A N 1
ATOM 798 C CA . ALA A 1 102 ? 4.549 29.711 -18.500 1.00 48.97 102 ALA A CA 1
ATOM 799 C C . ALA A 1 102 ? 3.925 31.106 -18.343 1.00 48.97 102 ALA A C 1
ATOM 801 O O . ALA A 1 102 ? 3.979 31.933 -19.257 1.00 48.97 102 ALA A O 1
ATOM 802 N N . LYS A 1 103 ? 3.314 31.376 -17.186 1.00 54.19 103 LYS A N 1
ATOM 803 C CA . LYS A 1 103 ? 2.911 32.738 -16.815 1.00 54.19 103 LYS A CA 1
ATOM 804 C C . LYS A 1 103 ? 4.148 33.477 -16.302 1.00 54.19 103 LYS A C 1
ATOM 806 O O . LYS A 1 103 ? 4.918 32.915 -15.533 1.00 54.19 103 LYS A O 1
ATOM 811 N N . LEU A 1 104 ? 4.303 34.747 -16.686 1.00 48.00 104 LEU A N 1
ATOM 812 C CA . LEU A 1 104 ? 5.453 35.607 -16.347 1.00 48.00 104 LEU A CA 1
ATOM 813 C C . LEU A 1 104 ? 5.830 35.637 -14.850 1.00 48.00 104 LEU A C 1
ATOM 815 O O . LEU A 1 104 ? 6.994 35.854 -14.531 1.00 48.00 104 LEU A O 1
ATOM 819 N N . ASN A 1 105 ? 4.889 35.365 -13.942 1.00 51.34 105 ASN A N 1
ATOM 820 C CA . ASN A 1 105 ? 5.131 35.356 -12.495 1.00 51.34 105 ASN A CA 1
ATOM 821 C C . ASN A 1 105 ? 5.997 34.174 -12.010 1.00 51.34 105 ASN A C 1
ATOM 823 O O . ASN A 1 105 ? 6.521 34.224 -10.902 1.00 51.34 105 ASN A O 1
ATOM 827 N N . GLU A 1 106 ? 6.181 33.123 -12.816 1.00 50.81 106 GLU A N 1
ATOM 828 C CA . GLU A 1 106 ? 7.048 31.984 -12.460 1.00 50.81 106 GLU A CA 1
ATOM 829 C C . GLU A 1 106 ? 8.547 32.321 -12.568 1.00 50.81 106 GLU A C 1
ATOM 831 O O . GLU A 1 106 ? 9.380 31.614 -12.006 1.00 50.81 106 GLU A O 1
ATOM 836 N N . PHE A 1 107 ? 8.910 33.416 -13.249 1.00 50.00 107 PHE A N 1
ATOM 837 C CA . PHE A 1 107 ? 10.302 33.868 -13.371 1.00 50.00 107 PHE A CA 1
ATOM 838 C C . PHE A 1 107 ? 10.788 34.700 -12.176 1.00 50.00 107 PHE A C 1
ATOM 840 O O . PHE A 1 107 ? 11.993 34.842 -11.987 1.00 50.00 107 PHE A O 1
ATOM 847 N N . SER A 1 108 ? 9.879 35.253 -11.369 1.00 45.47 108 SER A N 1
ATOM 848 C CA . SER A 1 108 ? 10.226 36.165 -10.270 1.00 45.47 108 SER A CA 1
ATOM 849 C C . SER A 1 108 ? 10.516 35.477 -8.933 1.00 45.47 108 SER A C 1
ATOM 851 O O . SER A 1 108 ? 11.102 36.101 -8.059 1.00 45.47 108 SER A O 1
ATOM 853 N N . GLU A 1 109 ? 10.154 34.203 -8.756 1.00 43.31 109 GLU A N 1
ATOM 854 C CA . GLU A 1 109 ? 10.348 33.485 -7.479 1.00 43.31 109 GLU A CA 1
ATOM 855 C C . GLU A 1 109 ? 11.696 32.744 -7.383 1.00 43.31 109 GLU A C 1
ATOM 857 O O . GLU A 1 109 ? 12.032 32.184 -6.342 1.00 43.31 109 GLU A O 1
ATOM 862 N N . SER A 1 110 ? 12.512 32.741 -8.444 1.00 41.69 110 SER A N 1
ATOM 863 C CA . SER A 1 110 ? 13.773 31.986 -8.475 1.00 41.69 110 SER A CA 1
ATOM 864 C C . SER A 1 110 ? 14.965 32.664 -7.787 1.00 41.69 110 SER A C 1
ATOM 866 O O . SER A 1 110 ? 16.056 32.099 -7.805 1.00 41.69 110 SER A O 1
ATOM 868 N N . SER A 1 111 ? 14.803 33.859 -7.212 1.00 39.56 111 SER A N 1
ATOM 869 C CA . SER A 1 111 ? 15.910 34.613 -6.601 1.00 39.56 111 SER A CA 1
ATOM 870 C C . SER A 1 111 ? 15.994 34.532 -5.074 1.00 39.56 111 SER A C 1
ATOM 872 O O . SER A 1 111 ? 16.940 35.077 -4.515 1.00 39.56 111 SER A O 1
ATOM 874 N N . GLU A 1 112 ? 15.074 33.849 -4.383 1.00 38.88 112 GLU A N 1
ATOM 875 C CA . GLU A 1 112 ? 15.070 33.818 -2.911 1.00 38.88 112 GLU A CA 1
ATOM 876 C C . GLU A 1 112 ? 14.802 32.425 -2.325 1.00 38.88 112 GLU A C 1
ATOM 878 O O . GLU A 1 112 ? 13.765 32.180 -1.721 1.00 38.88 112 GLU A O 1
ATOM 883 N N . LEU A 1 113 ? 15.772 31.511 -2.423 1.00 36.69 113 LEU A N 1
ATOM 884 C CA . LEU A 1 113 ? 15.902 30.410 -1.461 1.00 36.69 113 LEU A CA 1
ATOM 885 C C . LEU A 1 113 ? 17.383 30.195 -1.123 1.00 36.69 113 LEU A C 1
ATOM 887 O O . LEU A 1 113 ? 18.196 29.812 -1.955 1.00 36.69 113 LEU A O 1
ATOM 891 N N . ASN A 1 114 ? 17.711 30.499 0.130 1.00 36.41 114 ASN A N 1
ATOM 892 C CA . ASN A 1 114 ? 19.028 30.369 0.736 1.00 36.41 114 ASN A CA 1
ATOM 893 C C . ASN A 1 114 ? 19.384 28.900 1.040 1.00 36.41 114 ASN A C 1
ATOM 895 O O . ASN A 1 114 ? 18.627 28.219 1.725 1.00 36.41 114 ASN A O 1
ATOM 899 N N . GLY A 1 115 ? 20.605 28.497 0.670 1.00 39.62 115 GLY A N 1
ATOM 900 C CA . GLY A 1 115 ? 21.522 27.725 1.522 1.00 39.62 115 GLY A CA 1
ATOM 901 C C . GLY A 1 115 ? 21.334 26.203 1.629 1.00 39.62 115 GLY A C 1
ATOM 902 O O . GLY A 1 115 ? 20.511 25.729 2.404 1.00 39.62 115 GLY A O 1
ATOM 903 N N . PHE A 1 116 ? 22.271 25.474 1.002 1.00 35.84 116 PHE A N 1
ATOM 904 C CA . PHE A 1 116 ? 22.576 24.029 1.081 1.00 35.84 116 PHE A CA 1
ATOM 905 C C . PHE A 1 116 ? 21.741 23.067 0.196 1.00 35.84 116 PHE A C 1
ATOM 907 O O . PHE A 1 116 ? 20.636 22.668 0.554 1.00 35.84 116 PHE A O 1
ATOM 914 N N . ASN A 1 117 ? 22.400 22.561 -0.870 1.00 40.34 117 ASN A N 1
ATOM 915 C CA . ASN A 1 117 ? 22.089 21.403 -1.753 1.00 40.34 117 ASN A CA 1
ATOM 916 C C . ASN A 1 117 ? 21.611 21.661 -3.205 1.00 40.34 117 ASN A C 1
ATOM 918 O O . ASN A 1 117 ? 21.138 20.727 -3.859 1.00 40.34 117 ASN A O 1
ATOM 922 N N . ASP A 1 118 ? 21.793 22.857 -3.765 1.00 43.44 118 ASP A N 1
ATOM 923 C CA . ASP A 1 118 ? 21.193 23.208 -5.066 1.00 43.44 118 ASP A CA 1
ATOM 924 C C . ASP A 1 118 ? 21.786 22.529 -6.316 1.00 43.44 118 ASP A C 1
ATOM 926 O O . ASP A 1 118 ? 21.059 22.323 -7.290 1.00 43.44 118 ASP A O 1
ATOM 930 N N . GLU A 1 119 ? 23.043 22.076 -6.320 1.00 40.09 119 GLU A N 1
ATOM 931 C CA . GLU A 1 119 ? 23.618 21.442 -7.525 1.00 40.09 119 GLU A CA 1
ATOM 932 C C . GLU A 1 119 ? 22.982 20.079 -7.851 1.00 40.09 119 GLU A C 1
ATOM 934 O O . GLU A 1 119 ? 22.700 19.785 -9.014 1.00 40.09 119 GLU A O 1
ATOM 939 N N . LYS A 1 120 ? 22.632 19.275 -6.836 1.00 43.12 120 LYS A N 1
ATOM 940 C CA . LYS A 1 120 ? 21.899 18.008 -7.044 1.00 43.12 120 LYS A CA 1
ATOM 941 C C . LYS A 1 120 ? 20.439 18.227 -7.449 1.00 43.12 120 LYS A C 1
ATOM 943 O O . LYS A 1 120 ? 19.835 17.345 -8.056 1.00 43.12 120 LYS A O 1
ATOM 948 N N . MET A 1 121 ? 19.870 19.390 -7.129 1.00 41.66 121 MET A N 1
ATOM 949 C CA . MET A 1 121 ? 18.479 19.733 -7.436 1.00 41.66 121 MET A CA 1
ATOM 950 C C . MET A 1 121 ? 18.324 20.338 -8.842 1.00 41.66 121 MET A C 1
ATOM 952 O O . MET A 1 121 ? 17.290 20.151 -9.481 1.00 41.66 121 MET A O 1
ATOM 956 N N . LEU A 1 122 ? 19.367 20.995 -9.362 1.00 41.97 122 LEU A N 1
ATOM 957 C CA . LEU A 1 122 ? 19.427 21.511 -10.735 1.00 41.97 122 LEU A CA 1
ATOM 958 C C . LEU A 1 122 ? 19.522 20.400 -11.792 1.00 41.97 122 LEU A C 1
ATOM 960 O O . LEU A 1 122 ? 18.872 20.508 -12.832 1.00 41.97 122 LEU A O 1
ATOM 964 N N . ILE A 1 123 ? 20.263 19.322 -11.515 1.00 44.09 123 ILE A N 1
ATOM 965 C CA . ILE A 1 123 ? 20.403 18.163 -12.420 1.00 44.09 123 ILE A CA 1
ATOM 966 C C . ILE A 1 123 ? 19.062 17.422 -12.558 1.00 44.09 123 ILE A C 1
ATOM 968 O O . ILE A 1 123 ? 18.672 17.026 -13.651 1.00 44.09 123 ILE A O 1
ATOM 972 N N . ALA A 1 124 ? 18.271 17.391 -11.484 1.00 45.28 124 ALA A N 1
ATOM 973 C CA . ALA A 1 124 ? 16.982 16.717 -11.425 1.00 45.28 124 ALA A CA 1
ATOM 974 C C . ALA A 1 124 ? 15.791 17.507 -12.028 1.00 45.28 124 ALA A C 1
ATOM 976 O O . ALA A 1 124 ? 14.643 17.071 -11.946 1.00 45.28 124 ALA A O 1
ATOM 977 N N . LYS A 1 125 ? 16.024 18.660 -12.675 1.00 44.56 125 LYS A N 1
ATOM 978 C CA . LYS A 1 125 ? 14.969 19.494 -13.297 1.00 44.56 125 LYS A CA 1
ATOM 979 C C . LYS A 1 125 ? 14.269 18.861 -14.516 1.00 44.56 125 LYS A C 1
ATOM 981 O O . LYS A 1 125 ? 13.364 19.473 -15.077 1.00 44.56 125 LYS A O 1
ATOM 986 N N . LYS A 1 126 ? 14.660 17.658 -14.956 1.00 53.81 126 LYS A N 1
ATOM 987 C CA . LYS A 1 126 ? 14.112 17.005 -16.164 1.00 53.81 126 LYS A CA 1
ATOM 988 C C . LYS A 1 126 ? 12.870 16.137 -15.910 1.00 53.81 126 LYS A C 1
ATOM 990 O O . LYS A 1 126 ? 12.177 15.779 -16.868 1.00 53.81 126 LYS A O 1
ATOM 995 N N . THR A 1 127 ? 12.517 15.877 -14.645 1.00 54.47 127 THR A N 1
ATOM 996 C CA . THR A 1 127 ? 11.221 15.296 -14.252 1.00 54.47 127 THR A CA 1
ATOM 997 C C . THR A 1 127 ? 10.615 16.061 -13.073 1.00 54.47 127 THR A C 1
ATOM 999 O O . THR A 1 127 ? 11.175 16.030 -11.984 1.00 54.47 127 THR A O 1
ATOM 1002 N N . ASP A 1 128 ? 9.441 16.679 -13.244 1.00 67.81 128 ASP A N 1
ATOM 1003 C CA . ASP A 1 128 ? 8.771 17.410 -12.148 1.00 67.81 128 ASP A CA 1
ATOM 1004 C C . ASP A 1 128 ? 8.265 16.486 -11.013 1.00 67.81 128 ASP A C 1
ATOM 1006 O O . ASP A 1 128 ? 7.886 16.956 -9.941 1.00 67.81 128 ASP A O 1
ATOM 1010 N N . ASP A 1 129 ? 8.219 15.165 -11.237 1.00 85.50 129 ASP A N 1
ATOM 1011 C CA . ASP A 1 129 ? 7.637 14.194 -10.305 1.00 85.50 129 ASP A CA 1
ATOM 1012 C C . ASP A 1 129 ? 8.695 13.302 -9.636 1.00 85.50 129 ASP A C 1
ATOM 1014 O O . ASP A 1 129 ? 9.106 12.267 -10.164 1.00 85.50 129 ASP A O 1
ATOM 1018 N N . PHE A 1 130 ? 9.075 13.666 -8.412 1.00 89.06 130 PHE A N 1
ATOM 1019 C CA . PHE A 1 130 ? 9.967 12.885 -7.545 1.00 89.06 130 PHE A CA 1
ATOM 1020 C C . PHE A 1 130 ? 9.253 11.812 -6.715 1.00 89.06 130 PHE A C 1
ATOM 1022 O O . PHE A 1 130 ? 9.859 11.192 -5.832 1.00 89.06 130 PHE A O 1
ATOM 1029 N N . SER A 1 131 ? 7.954 11.605 -6.923 1.00 94.50 131 SER A N 1
ATOM 1030 C CA . SER A 1 131 ? 7.171 10.660 -6.135 1.00 94.50 131 SER A CA 1
ATOM 1031 C C . SER A 1 131 ? 7.341 9.214 -6.611 1.00 94.50 131 SER A C 1
ATOM 1033 O O . SER A 1 131 ? 7.819 8.915 -7.706 1.00 94.50 131 SER A O 1
ATOM 1035 N N . CYS A 1 132 ? 6.899 8.263 -5.788 1.00 94.62 132 CYS A N 1
ATOM 1036 C CA . CYS A 1 132 ? 6.849 6.843 -6.139 1.00 94.62 132 CYS A CA 1
ATOM 1037 C C . CYS A 1 132 ? 5.794 6.519 -7.216 1.00 94.62 132 CYS A C 1
ATOM 1039 O O . CYS A 1 132 ? 5.633 5.334 -7.551 1.00 94.62 132 CYS A O 1
ATOM 1041 N N . ASP A 1 133 ? 5.026 7.511 -7.694 1.00 94.50 133 ASP A N 1
ATOM 1042 C CA . ASP A 1 133 ? 4.024 7.352 -8.758 1.00 94.50 133 ASP A CA 1
ATOM 1043 C C . ASP A 1 133 ? 4.532 7.760 -10.142 1.00 94.50 133 ASP A C 1
ATOM 1045 O O . ASP A 1 133 ? 3.828 7.539 -11.128 1.00 94.50 133 ASP A O 1
ATOM 1049 N N . ASN A 1 134 ? 5.773 8.249 -10.233 1.00 92.12 134 ASN A N 1
ATOM 1050 C CA . ASN A 1 134 ? 6.388 8.607 -11.501 1.00 92.12 134 ASN A CA 1
ATOM 1051 C C . ASN A 1 134 ? 6.334 7.420 -12.488 1.00 92.12 134 ASN A C 1
ATOM 1053 O O . ASN A 1 134 ? 6.833 6.315 -12.237 1.00 92.12 134 ASN A O 1
ATOM 1057 N N . ASN A 1 1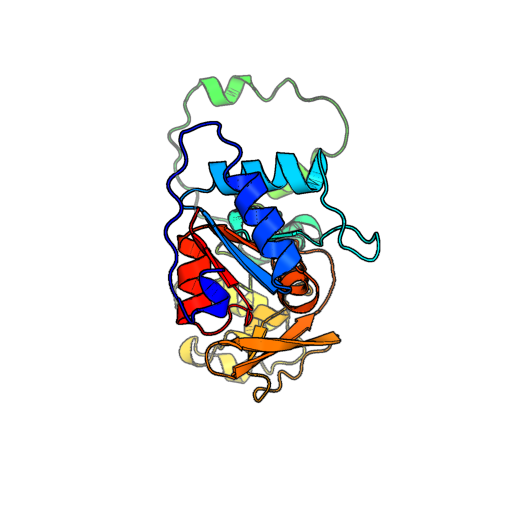35 ? 5.706 7.660 -13.642 1.00 91.88 135 ASN A N 1
ATOM 1058 C CA . ASN A 1 135 ? 5.446 6.649 -14.669 1.00 91.88 135 ASN A CA 1
ATOM 1059 C C . ASN A 1 135 ? 6.705 6.170 -15.410 1.00 91.88 135 ASN A C 1
ATOM 1061 O O . ASN A 1 135 ? 6.612 5.224 -16.191 1.00 91.88 135 ASN A O 1
ATOM 1065 N N . GLN A 1 136 ? 7.858 6.798 -15.185 1.00 91.69 136 GLN A N 1
ATOM 1066 C CA . GLN A 1 136 ? 9.143 6.370 -15.733 1.00 91.69 136 GLN A CA 1
ATOM 1067 C C . GLN A 1 136 ? 9.824 5.308 -14.864 1.00 91.69 136 GLN A C 1
ATOM 1069 O O . GLN A 1 136 ? 10.679 4.590 -15.358 1.00 91.69 136 GLN A O 1
ATOM 1074 N N . LEU A 1 137 ? 9.420 5.138 -13.600 1.00 93.50 137 LEU A N 1
ATOM 1075 C CA . LEU A 1 137 ? 10.068 4.202 -12.678 1.00 93.50 137 LEU A CA 1
ATOM 1076 C C . LEU A 1 137 ? 9.991 2.746 -13.168 1.00 93.50 137 LEU A C 1
ATOM 1078 O O . LEU A 1 137 ? 8.915 2.302 -13.573 1.00 93.50 137 LEU A O 1
ATOM 1082 N N . PRO A 1 138 ? 11.036 1.919 -12.985 1.00 93.81 138 PRO A N 1
ATOM 1083 C CA . PRO A 1 138 ? 11.038 0.521 -13.444 1.00 93.81 138 PRO A CA 1
ATOM 1084 C C . PRO A 1 138 ? 9.915 -0.322 -12.806 1.00 93.81 138 PRO A C 1
ATOM 1086 O O . PRO A 1 138 ? 9.330 -1.219 -13.422 1.00 93.81 138 PRO A O 1
ATOM 1089 N N . CYS A 1 139 ? 9.541 0.004 -11.566 1.00 93.88 139 CYS A N 1
ATOM 1090 C CA . CYS A 1 139 ? 8.459 -0.669 -10.850 1.00 93.88 139 CYS A CA 1
ATOM 1091 C C . CYS A 1 139 ? 7.041 -0.224 -11.266 1.00 93.88 139 CYS A C 1
ATOM 1093 O O . CYS A 1 139 ? 6.069 -0.835 -10.818 1.00 93.88 139 CYS A O 1
ATOM 1095 N N . LYS A 1 140 ? 6.908 0.808 -12.112 1.00 94.12 140 LYS A N 1
ATOM 1096 C CA . LYS A 1 140 ? 5.626 1.423 -12.503 1.00 94.12 140 LYS A CA 1
ATOM 1097 C C . LYS A 1 140 ? 5.433 1.531 -14.019 1.00 94.12 140 LYS A C 1
ATOM 1099 O O . LYS A 1 140 ? 4.303 1.367 -14.478 1.00 94.12 140 LYS A O 1
ATOM 1104 N N . ILE A 1 141 ? 6.505 1.741 -14.783 1.00 93.94 141 ILE A N 1
ATOM 1105 C CA . ILE A 1 141 ? 6.500 1.986 -16.229 1.00 93.94 141 ILE A CA 1
ATOM 1106 C C . ILE A 1 141 ? 5.588 1.017 -16.971 1.00 93.94 141 ILE A C 1
ATOM 1108 O O . ILE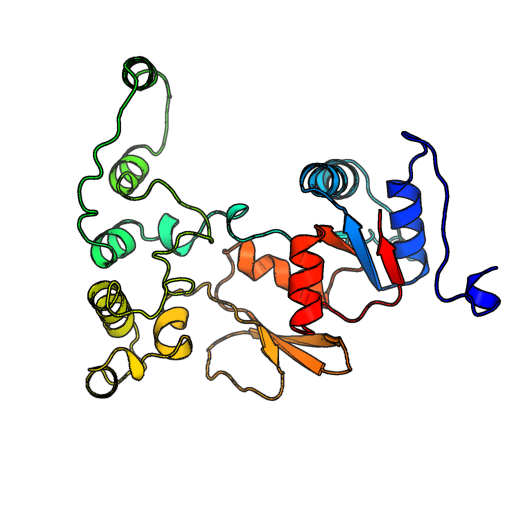 A 1 141 ? 5.596 -0.190 -16.712 1.00 93.94 141 ILE A O 1
ATOM 1112 N N . GLN A 1 142 ? 4.752 1.544 -17.864 1.00 93.81 142 GLN A N 1
ATOM 1113 C CA . GLN A 1 142 ? 3.844 0.719 -18.658 1.00 93.81 142 GLN A CA 1
ATOM 1114 C C . GLN A 1 142 ? 4.645 -0.084 -19.683 1.00 93.81 142 GLN A C 1
ATOM 1116 O O . GLN A 1 142 ? 5.446 0.488 -20.421 1.00 93.81 142 GLN A O 1
ATOM 1121 N N . ILE A 1 143 ? 4.397 -1.389 -19.759 1.00 93.19 143 ILE A N 1
ATOM 1122 C CA . ILE A 1 143 ? 5.024 -2.274 -20.744 1.00 93.19 143 ILE A CA 1
ATOM 1123 C C . ILE A 1 143 ? 4.259 -2.103 -22.062 1.00 93.19 143 ILE A C 1
ATOM 1125 O O . ILE A 1 143 ? 3.232 -2.737 -22.284 1.00 93.19 143 ILE A O 1
ATOM 1129 N N . LYS A 1 144 ? 4.694 -1.134 -22.871 1.00 92.50 144 LYS A N 1
ATOM 1130 C CA . LYS A 1 144 ? 4.102 -0.737 -24.159 1.00 92.50 144 LYS A CA 1
ATOM 1131 C C . LYS A 1 144 ? 5.220 -0.370 -25.133 1.00 92.50 144 LYS A C 1
ATOM 1133 O O . LYS A 1 144 ? 6.260 0.112 -24.691 1.00 92.50 144 LYS A O 1
ATOM 1138 N N . GLU A 1 145 ? 4.976 -0.499 -26.438 1.00 88.62 145 GLU A N 1
ATOM 1139 C CA . GLU A 1 145 ? 5.967 -0.174 -27.484 1.00 88.62 145 GLU A CA 1
ATOM 1140 C C . GLU A 1 145 ? 6.522 1.254 -27.369 1.00 88.62 145 GLU A C 1
ATOM 1142 O O . GLU A 1 145 ? 7.728 1.455 -27.468 1.00 88.62 145 GLU A O 1
ATOM 1147 N N . LYS A 1 146 ? 5.688 2.243 -27.016 1.00 89.81 146 LYS A N 1
ATOM 1148 C CA . LYS A 1 146 ? 6.150 3.628 -26.797 1.00 89.81 146 LYS A CA 1
ATOM 1149 C C . LYS A 1 146 ? 7.242 3.780 -25.725 1.00 89.81 146 LYS A C 1
ATOM 1151 O O . LYS A 1 146 ? 7.956 4.773 -25.713 1.00 89.81 146 LYS A O 1
ATOM 1156 N N . ASN A 1 147 ? 7.359 2.811 -24.815 1.00 90.50 147 ASN A N 1
ATOM 1157 C CA . ASN A 1 147 ? 8.342 2.797 -23.732 1.00 90.50 147 ASN A CA 1
ATOM 1158 C C . ASN A 1 147 ? 9.497 1.814 -23.998 1.00 90.50 147 ASN A C 1
ATOM 1160 O O . ASN A 1 147 ? 10.314 1.589 -23.105 1.00 90.50 147 ASN A O 1
ATOM 1164 N N . LYS A 1 148 ? 9.575 1.210 -25.192 1.00 89.81 148 LYS A N 1
ATOM 1165 C CA . LYS A 1 148 ? 10.521 0.132 -25.525 1.00 89.81 148 LYS A CA 1
ATOM 1166 C C . LYS A 1 148 ? 11.974 0.501 -25.243 1.00 89.81 148 LYS A C 1
ATOM 1168 O O . LYS A 1 148 ? 12.687 -0.303 -24.653 1.00 89.81 148 LYS A O 1
ATOM 1173 N N . ASN A 1 149 ? 12.394 1.709 -25.618 1.00 88.69 149 ASN A N 1
ATOM 1174 C CA . ASN A 1 149 ? 13.775 2.162 -25.426 1.00 88.69 149 ASN A CA 1
ATOM 1175 C C . ASN A 1 149 ? 14.134 2.223 -23.934 1.00 88.69 149 ASN A C 1
ATOM 1177 O O . ASN A 1 149 ? 15.077 1.572 -23.503 1.00 88.69 149 ASN A O 1
ATOM 1181 N N . LYS A 1 150 ? 13.292 2.870 -23.122 1.00 90.19 150 LYS A N 1
ATOM 1182 C CA . LYS A 1 150 ? 13.474 2.975 -21.662 1.00 90.19 150 LYS A CA 1
ATOM 1183 C C . LYS A 1 150 ? 13.471 1.612 -20.975 1.00 90.19 150 LYS A C 1
ATOM 1185 O O . LYS A 1 150 ? 14.261 1.337 -20.080 1.00 90.19 150 LYS A O 1
ATOM 1190 N N . ILE A 1 151 ? 12.574 0.730 -21.414 1.00 91.69 151 ILE A N 1
ATOM 1191 C CA . ILE A 1 151 ? 12.493 -0.641 -20.910 1.00 91.69 151 ILE A CA 1
ATOM 1192 C C . ILE A 1 151 ? 13.779 -1.409 -21.216 1.00 91.69 151 ILE A C 1
ATOM 1194 O O . ILE A 1 151 ? 14.278 -2.100 -20.334 1.00 91.69 151 ILE A O 1
ATOM 1198 N N . ARG A 1 152 ? 14.340 -1.270 -22.422 1.00 89.44 152 ARG A N 1
ATOM 1199 C CA . ARG A 1 152 ? 15.624 -1.892 -22.775 1.00 89.44 152 ARG A CA 1
ATOM 1200 C C . ARG A 1 152 ? 16.762 -1.394 -21.892 1.00 89.44 152 ARG A C 1
ATOM 1202 O O . ARG A 1 152 ? 17.533 -2.228 -21.429 1.00 89.44 152 ARG A O 1
ATOM 1209 N N . GLU A 1 153 ? 16.825 -0.097 -21.596 1.00 90.94 153 GLU A N 1
ATOM 1210 C CA . GLU A 1 153 ? 17.839 0.442 -20.677 1.00 90.94 153 GLU A CA 1
ATOM 1211 C C . GLU A 1 153 ? 17.720 -0.158 -19.271 1.00 90.94 153 GLU A C 1
ATOM 1213 O O . GLU A 1 153 ? 18.712 -0.608 -18.699 1.00 90.94 153 GLU A O 1
ATOM 1218 N N . TYR A 1 154 ? 16.501 -0.301 -18.741 1.00 91.62 154 TYR A N 1
ATOM 1219 C CA . TYR A 1 154 ? 16.314 -1.012 -17.474 1.00 91.62 154 TYR A CA 1
ATOM 1220 C C . TYR A 1 154 ? 16.741 -2.482 -17.545 1.00 91.62 154 TYR A C 1
ATOM 1222 O O . TYR A 1 154 ? 17.365 -2.980 -16.611 1.00 91.62 154 TYR A O 1
ATOM 1230 N N . LEU A 1 155 ? 16.425 -3.187 -18.634 1.00 90.88 155 LEU A N 1
ATOM 1231 C CA . LEU A 1 155 ? 16.790 -4.598 -18.784 1.00 90.88 155 LEU A CA 1
ATOM 1232 C C . LEU A 1 155 ? 18.311 -4.800 -18.822 1.00 90.88 155 LEU A C 1
ATOM 1234 O O . LEU A 1 155 ? 18.787 -5.762 -18.227 1.00 90.88 155 LEU A O 1
ATOM 1238 N N . LYS A 1 156 ? 19.073 -3.884 -19.438 1.00 89.75 156 LYS A N 1
ATOM 1239 C CA . LYS A 1 156 ? 20.549 -3.910 -19.421 1.00 89.75 156 LYS A CA 1
ATOM 1240 C C . LYS A 1 156 ? 21.118 -3.803 -18.005 1.00 89.75 156 LYS A C 1
ATOM 1242 O O . LYS A 1 156 ? 22.103 -4.466 -17.700 1.00 89.75 156 LYS A O 1
ATOM 1247 N N . LYS A 1 157 ? 20.478 -3.021 -17.126 1.00 87.56 157 LYS A N 1
ATOM 1248 C CA . LYS A 1 157 ? 20.885 -2.868 -15.717 1.00 87.56 157 LYS A CA 1
ATOM 1249 C C . LYS A 1 157 ? 20.508 -4.082 -14.839 1.00 87.56 157 LYS A C 1
ATOM 1251 O O . LYS A 1 157 ? 20.840 -4.096 -13.656 1.00 87.56 157 LYS A O 1
ATOM 1256 N N . ASN A 1 158 ? 19.830 -5.110 -15.370 1.00 85.56 158 ASN A N 1
ATOM 1257 C CA . ASN A 1 158 ? 19.493 -6.327 -14.623 1.00 85.56 158 ASN A CA 1
ATOM 1258 C C . ASN A 1 158 ? 20.461 -7.486 -14.956 1.00 85.56 158 ASN A C 1
ATOM 1260 O O . ASN A 1 158 ? 20.281 -8.153 -15.977 1.00 85.56 158 ASN A O 1
ATOM 1264 N N . PRO A 1 159 ? 21.430 -7.812 -14.076 1.00 76.50 159 PRO A N 1
ATOM 1265 C CA . PRO A 1 159 ? 22.472 -8.802 -14.371 1.00 76.50 159 PRO A CA 1
ATOM 1266 C C . PRO A 1 159 ? 21.949 -10.243 -14.470 1.00 76.50 159 PRO A C 1
ATOM 1268 O O . PRO A 1 159 ? 22.659 -11.127 -14.936 1.00 76.50 159 PRO A O 1
ATOM 1271 N N . LYS A 1 160 ? 20.713 -10.510 -14.026 1.00 77.88 160 LYS A N 1
ATOM 1272 C CA . LYS A 1 160 ? 20.122 -11.858 -14.024 1.00 77.88 160 LYS A CA 1
ATOM 1273 C C . LYS A 1 160 ? 19.459 -12.242 -15.353 1.00 77.88 160 LYS A C 1
ATOM 1275 O O . LYS A 1 160 ? 18.900 -13.332 -15.445 1.00 77.88 160 LYS A O 1
ATOM 1280 N N . LEU A 1 161 ? 19.453 -11.359 -16.353 1.00 80.62 161 LEU A N 1
ATOM 1281 C CA . LEU A 1 161 ? 18.715 -11.561 -17.601 1.00 80.62 161 LEU A CA 1
ATOM 1282 C C . LEU A 1 161 ? 19.638 -11.764 -18.801 1.00 80.62 161 LEU A C 1
ATOM 1284 O O . LEU A 1 161 ? 20.629 -11.061 -18.974 1.00 80.62 161 LEU A O 1
ATOM 1288 N N . ARG A 1 162 ? 19.244 -12.676 -19.695 1.00 75.81 162 ARG A N 1
ATOM 1289 C CA . ARG A 1 162 ? 19.822 -12.801 -21.037 1.00 75.81 162 ARG A CA 1
ATOM 1290 C C . ARG A 1 162 ? 19.051 -11.893 -21.992 1.00 75.81 162 ARG A C 1
ATOM 1292 O O . ARG A 1 162 ? 17.896 -12.158 -22.308 1.00 75.81 162 ARG A O 1
ATOM 1299 N N . LEU A 1 163 ? 19.679 -10.812 -22.457 1.00 74.81 163 LEU A N 1
ATOM 1300 C CA . LEU A 1 163 ? 19.015 -9.770 -23.261 1.00 74.81 163 LEU A CA 1
ATOM 1301 C C . LEU A 1 163 ? 18.400 -10.285 -24.575 1.00 74.81 163 LEU A C 1
ATOM 1303 O O . LEU A 1 163 ? 17.418 -9.719 -25.053 1.00 74.81 163 LEU A O 1
ATOM 1307 N N . GLN A 1 164 ? 18.940 -11.373 -25.129 1.00 70.50 164 GLN A N 1
ATOM 1308 C CA . GLN A 1 164 ? 18.475 -11.997 -26.374 1.00 70.50 164 GLN A CA 1
ATOM 1309 C C . GLN A 1 164 ? 17.009 -12.469 -26.291 1.00 70.50 164 GLN A C 1
ATOM 1311 O O . GLN A 1 164 ? 16.290 -12.415 -27.286 1.00 70.50 164 GLN A O 1
ATOM 1316 N N . GLU A 1 165 ? 16.528 -12.843 -25.100 1.00 73.12 165 GLU A N 1
ATOM 1317 C CA . GLU A 1 165 ? 15.159 -13.338 -24.872 1.00 73.12 165 GLU A CA 1
ATOM 1318 C C . GLU A 1 165 ? 14.096 -12.215 -24.864 1.00 73.12 165 GLU A C 1
ATOM 1320 O O . GLU A 1 165 ? 12.895 -12.470 -24.992 1.00 73.12 165 GLU A O 1
ATOM 1325 N N . TYR A 1 166 ? 14.531 -10.952 -24.766 1.00 78.25 166 TYR A N 1
ATOM 1326 C CA . TYR A 1 166 ? 13.674 -9.769 -24.603 1.00 78.25 166 TYR A CA 1
ATOM 1327 C C . TYR A 1 166 ? 13.717 -8.825 -25.815 1.00 78.25 166 TYR A C 1
ATOM 1329 O O . TYR A 1 166 ? 13.497 -7.618 -25.692 1.00 78.25 166 TYR A O 1
ATOM 1337 N N . SER A 1 167 ? 13.989 -9.369 -27.005 1.00 72.62 167 SER A N 1
ATOM 1338 C CA . SER A 1 167 ? 13.987 -8.615 -28.269 1.00 72.62 167 SER A CA 1
ATOM 1339 C C . SER A 1 167 ? 12.629 -7.951 -28.553 1.00 72.62 167 SER A C 1
ATOM 1341 O O . SER A 1 167 ? 12.576 -6.814 -29.044 1.00 72.62 167 SER A O 1
ATOM 1343 N N . SER A 1 168 ? 11.546 -8.635 -28.166 1.00 82.88 168 SER A N 1
ATOM 1344 C CA . SER A 1 168 ? 10.151 -8.208 -28.273 1.00 82.88 168 SER A CA 1
ATOM 1345 C C . SER A 1 168 ? 9.593 -7.696 -26.942 1.00 82.88 168 SER A C 1
ATOM 1347 O O . SER A 1 168 ? 9.791 -8.312 -25.893 1.00 82.88 168 SER A O 1
ATOM 1349 N N . ILE A 1 169 ? 8.817 -6.604 -26.986 1.00 84.31 169 ILE A N 1
ATOM 1350 C CA . ILE A 1 169 ? 8.159 -6.036 -25.799 1.00 84.31 169 ILE A CA 1
ATOM 1351 C C . ILE A 1 169 ? 7.155 -7.010 -25.172 1.00 84.31 169 ILE A C 1
ATOM 1353 O O . ILE A 1 169 ? 6.926 -6.965 -23.967 1.00 84.31 169 ILE A O 1
ATOM 1357 N N . PHE A 1 170 ? 6.576 -7.904 -25.978 1.00 83.69 170 PHE A N 1
ATOM 1358 C CA . PHE A 1 170 ? 5.562 -8.863 -25.539 1.00 83.69 170 PHE A CA 1
ATOM 1359 C C . PHE A 1 170 ? 6.132 -9.927 -24.592 1.00 83.69 170 PHE A C 1
ATOM 1361 O O . PHE A 1 170 ? 5.402 -10.473 -23.769 1.00 83.69 170 PHE A O 1
ATOM 1368 N N . ASN A 1 171 ? 7.447 -10.160 -24.644 1.00 86.38 171 ASN A N 1
ATOM 1369 C CA . ASN A 1 171 ? 8.137 -11.091 -23.749 1.00 86.38 171 ASN A CA 1
ATOM 1370 C C . ASN A 1 171 ? 8.527 -10.439 -22.416 1.00 86.38 171 ASN A C 1
ATOM 1372 O O . ASN A 1 171 ? 8.939 -11.116 -21.473 1.00 86.38 171 ASN A O 1
ATOM 1376 N N . VAL A 1 172 ? 8.408 -9.114 -22.316 1.00 89.25 172 VAL A N 1
ATOM 1377 C CA . VAL A 1 172 ? 8.822 -8.373 -21.132 1.00 89.25 172 VAL A CA 1
ATOM 1378 C C . VAL A 1 172 ? 7.755 -8.485 -20.050 1.00 89.25 172 VAL A C 1
ATOM 1380 O O . VAL A 1 172 ? 6.623 -8.029 -20.199 1.00 89.25 172 VAL A O 1
ATOM 1383 N N . LYS A 1 173 ? 8.138 -9.053 -18.906 1.00 90.81 173 LYS A N 1
ATOM 1384 C CA . LYS A 1 173 ? 7.288 -9.145 -17.713 1.00 90.81 173 LYS A CA 1
ATOM 1385 C C . LYS A 1 173 ? 7.721 -8.120 -16.671 1.00 90.81 173 LYS A C 1
ATOM 1387 O O . LYS A 1 173 ? 8.875 -7.693 -16.625 1.00 90.81 173 LYS A O 1
ATOM 1392 N N . ARG A 1 174 ? 6.809 -7.768 -15.754 1.00 92.44 174 ARG A N 1
ATOM 1393 C CA . ARG A 1 174 ? 7.124 -6.871 -14.622 1.00 92.44 174 ARG A CA 1
ATOM 1394 C C . ARG A 1 174 ? 8.317 -7.381 -13.807 1.00 92.44 174 ARG A C 1
ATOM 1396 O O . ARG A 1 174 ? 9.122 -6.568 -13.366 1.00 92.44 174 ARG A O 1
ATOM 1403 N N . MET A 1 175 ? 8.443 -8.702 -13.670 1.00 90.69 175 MET A N 1
ATOM 1404 C CA . MET A 1 175 ? 9.554 -9.366 -12.981 1.00 90.69 175 MET A CA 1
ATOM 1405 C C . MET A 1 175 ? 10.922 -9.135 -13.626 1.00 90.69 175 MET A C 1
ATOM 1407 O O . MET A 1 175 ? 11.924 -9.251 -12.937 1.00 90.69 175 MET A O 1
ATOM 1411 N N . SER A 1 176 ? 10.982 -8.796 -14.912 1.00 90.81 176 SER A N 1
ATOM 1412 C CA . SER A 1 176 ? 12.245 -8.545 -15.610 1.00 90.81 176 SER A CA 1
ATOM 1413 C C . SER A 1 176 ? 12.747 -7.114 -15.364 1.00 90.81 176 SER A C 1
ATOM 1415 O O . SER A 1 176 ? 13.949 -6.886 -15.268 1.00 90.81 176 SER A O 1
ATOM 1417 N N . ILE A 1 177 ? 11.830 -6.151 -15.202 1.00 93.25 177 ILE A N 1
ATOM 1418 C CA . ILE A 1 177 ? 12.157 -4.718 -15.078 1.00 93.25 177 ILE A CA 1
ATOM 1419 C C . ILE A 1 177 ? 12.179 -4.259 -13.615 1.00 93.25 177 ILE A C 1
ATOM 1421 O O . ILE A 1 177 ? 13.097 -3.572 -13.178 1.00 93.25 177 ILE A O 1
ATOM 1425 N N . ALA A 1 178 ? 11.152 -4.594 -12.833 1.00 93.81 178 ALA A N 1
ATOM 1426 C CA . ALA A 1 178 ? 10.962 -4.012 -11.507 1.00 93.81 178 ALA A CA 1
ATOM 1427 C C . ALA A 1 178 ? 12.101 -4.284 -10.501 1.00 93.81 178 ALA A C 1
ATOM 1429 O O . ALA A 1 178 ? 12.388 -3.369 -9.722 1.00 93.81 178 ALA A O 1
ATOM 1430 N N . PRO A 1 179 ? 12.793 -5.448 -10.520 1.00 93.50 179 PRO A N 1
ATOM 1431 C CA . PRO A 1 179 ? 13.939 -5.702 -9.643 1.00 93.50 179 PRO A CA 1
ATOM 1432 C C . PRO A 1 179 ? 15.116 -4.742 -9.811 1.00 93.50 179 PRO A C 1
ATOM 1434 O O . PRO A 1 179 ? 15.921 -4.642 -8.884 1.00 93.50 179 PRO A O 1
ATOM 1437 N N . VAL A 1 180 ? 15.202 -4.023 -10.937 1.00 92.75 180 VAL A N 1
ATOM 1438 C CA . VAL A 1 180 ? 16.216 -2.977 -11.151 1.00 92.75 180 VAL A CA 1
ATOM 1439 C C . VAL A 1 180 ? 16.126 -1.908 -10.065 1.00 92.75 180 VAL A C 1
ATOM 1441 O O . VAL A 1 180 ? 17.142 -1.388 -9.626 1.00 92.75 180 VAL A O 1
ATOM 1444 N N . CYS A 1 181 ? 14.922 -1.624 -9.555 1.00 93.69 181 CYS A N 1
ATOM 1445 C CA . CYS A 1 181 ? 14.768 -0.791 -8.371 1.00 93.69 181 CYS A CA 1
ATOM 1446 C C . CYS A 1 181 ? 15.096 -1.605 -7.105 1.00 93.69 181 CYS A C 1
ATOM 1448 O O . CYS A 1 181 ? 14.326 -2.511 -6.760 1.00 93.69 181 CYS A O 1
ATOM 1450 N N . PRO A 1 182 ? 16.157 -1.262 -6.343 1.00 93.88 182 PRO A N 1
ATOM 1451 C CA . PRO A 1 182 ? 16.541 -1.999 -5.131 1.00 93.88 182 PRO A CA 1
ATOM 1452 C C . PRO A 1 182 ? 15.468 -1.972 -4.038 1.00 93.88 182 PRO A C 1
ATOM 1454 O O . PRO A 1 182 ? 15.412 -2.854 -3.185 1.00 93.88 182 PRO A O 1
ATOM 1457 N N . TYR A 1 183 ? 14.603 -0.960 -4.083 1.00 95.75 183 TYR A N 1
ATOM 1458 C CA . TYR A 1 183 ? 13.517 -0.726 -3.137 1.00 95.75 183 TYR A CA 1
ATOM 1459 C C . TYR A 1 183 ? 12.230 -1.482 -3.462 1.00 95.75 183 TYR A C 1
ATOM 1461 O O . TYR A 1 183 ? 11.310 -1.514 -2.641 1.00 95.75 183 TYR A O 1
ATOM 1469 N N . TRP A 1 184 ? 12.125 -2.047 -4.667 1.00 96.12 184 TRP A N 1
ATOM 1470 C CA . TRP A 1 184 ? 10.908 -2.700 -5.122 1.00 96.12 184 TRP A CA 1
ATOM 1471 C C . TRP A 1 184 ? 10.569 -3.902 -4.241 1.00 96.12 184 TRP A C 1
ATOM 1473 O O . TRP A 1 184 ? 11.240 -4.926 -4.306 1.00 96.12 184 TRP A O 1
ATOM 1483 N N . SER A 1 185 ? 9.521 -3.768 -3.426 1.00 96.75 185 SER A N 1
ATOM 1484 C CA . SER A 1 185 ? 9.102 -4.805 -2.479 1.00 96.75 185 SER A CA 1
ATOM 1485 C C . SER A 1 185 ? 7.685 -5.279 -2.812 1.00 96.75 185 SER A C 1
ATOM 1487 O O . SER A 1 185 ? 6.711 -4.679 -2.346 1.00 96.75 185 SER A O 1
ATOM 1489 N N . PRO A 1 186 ? 7.534 -6.276 -3.702 1.00 96.06 186 PRO A N 1
ATOM 1490 C CA . PRO A 1 186 ? 6.225 -6.745 -4.130 1.00 96.06 186 PRO A CA 1
ATOM 1491 C C . PRO A 1 186 ? 5.504 -7.531 -3.032 1.00 96.06 186 PRO A C 1
ATOM 1493 O O . PRO A 1 186 ? 6.117 -8.152 -2.164 1.00 96.06 186 PRO A O 1
ATOM 1496 N N . ILE A 1 187 ? 4.177 -7.528 -3.137 1.00 96.88 187 ILE A N 1
ATOM 1497 C CA . ILE A 1 187 ? 3.285 -8.401 -2.381 1.00 96.88 187 ILE A CA 1
ATOM 1498 C C . ILE A 1 187 ? 2.661 -9.365 -3.379 1.00 96.88 187 ILE A C 1
ATOM 1500 O O . ILE A 1 187 ? 2.055 -8.914 -4.355 1.00 96.88 187 ILE A O 1
ATOM 1504 N N . VAL A 1 188 ? 2.803 -10.660 -3.133 1.00 96.00 188 VAL A N 1
ATOM 1505 C CA . VAL A 1 188 ? 2.263 -11.727 -3.986 1.00 96.00 188 VAL A CA 1
ATOM 1506 C C . VAL A 1 188 ? 1.599 -12.802 -3.128 1.00 96.00 188 VAL A C 1
ATOM 1508 O O . VAL A 1 188 ? 1.927 -12.897 -1.944 1.00 96.00 188 VAL A O 1
ATOM 1511 N N . PRO A 1 189 ? 0.669 -13.598 -3.679 1.00 96.94 189 PRO A N 1
ATOM 1512 C CA . PRO A 1 189 ? 0.208 -14.822 -3.030 1.00 96.94 189 PRO A CA 1
ATOM 1513 C C . PRO A 1 189 ? 1.392 -15.689 -2.584 1.00 96.94 189 PRO A C 1
ATOM 1515 O O . PRO A 1 189 ? 2.383 -15.802 -3.304 1.00 96.94 189 PRO A O 1
ATOM 1518 N N . ALA A 1 190 ? 1.310 -16.278 -1.393 1.00 95.75 190 ALA A N 1
ATOM 1519 C CA . ALA A 1 190 ? 2.422 -16.987 -0.755 1.00 95.75 190 ALA A CA 1
ATOM 1520 C C . ALA A 1 190 ? 2.893 -18.228 -1.539 1.00 95.75 190 ALA A C 1
ATOM 1522 O O . ALA A 1 190 ? 4.048 -18.634 -1.388 1.00 95.75 190 ALA A O 1
ATOM 1523 N N . GLU A 1 191 ? 2.017 -18.779 -2.384 1.00 94.19 191 GLU A N 1
ATOM 1524 C CA . GLU A 1 191 ? 2.282 -19.856 -3.348 1.00 94.19 191 GLU A CA 1
ATOM 1525 C C . GLU A 1 191 ? 3.259 -19.448 -4.464 1.00 94.19 191 GLU A C 1
ATOM 1527 O O . GLU A 1 191 ? 3.964 -20.288 -5.019 1.00 94.19 191 GLU A O 1
ATOM 1532 N N . ILE A 1 192 ? 3.351 -18.151 -4.773 1.00 92.69 192 ILE A N 1
ATOM 1533 C CA . ILE A 1 192 ? 4.262 -17.632 -5.789 1.00 92.69 192 ILE A CA 1
ATOM 1534 C C . ILE A 1 192 ? 5.613 -17.349 -5.137 1.00 92.69 192 ILE A C 1
ATOM 1536 O O . ILE A 1 192 ? 5.758 -16.402 -4.361 1.00 92.69 192 ILE A O 1
ATOM 1540 N N . ASN A 1 193 ? 6.634 -18.123 -5.508 1.00 90.50 193 ASN A N 1
ATOM 1541 C CA . ASN A 1 193 ? 8.000 -17.843 -5.087 1.00 90.50 193 ASN A CA 1
ATOM 1542 C C . ASN A 1 193 ? 8.716 -16.928 -6.089 1.00 90.50 193 ASN A C 1
ATOM 1544 O O . ASN A 1 193 ? 9.072 -17.335 -7.195 1.00 90.50 193 ASN A O 1
ATOM 1548 N N . LEU A 1 194 ? 8.955 -15.681 -5.688 1.00 88.62 194 LEU A N 1
ATOM 1549 C CA . LEU A 1 194 ? 9.838 -14.783 -6.419 1.00 88.62 194 LEU A CA 1
ATOM 1550 C C . LEU A 1 194 ? 11.284 -15.072 -6.006 1.00 88.62 194 LEU A C 1
ATOM 1552 O O . LEU A 1 194 ? 11.630 -14.913 -4.839 1.00 88.62 194 LEU A O 1
ATOM 1556 N N . ASN A 1 195 ? 12.143 -15.437 -6.960 1.00 87.00 195 ASN A N 1
ATOM 1557 C CA . ASN A 1 195 ? 13.587 -15.594 -6.746 1.00 87.00 195 ASN A CA 1
ATOM 1558 C C . ASN A 1 195 ? 14.279 -14.219 -6.571 1.00 87.00 195 ASN A C 1
ATOM 1560 O O . ASN A 1 195 ? 15.060 -13.755 -7.411 1.00 87.00 195 ASN A O 1
ATOM 1564 N N . LEU A 1 196 ? 13.906 -13.516 -5.503 1.00 89.00 196 LEU A N 1
ATOM 1565 C CA . LEU A 1 196 ? 14.406 -12.209 -5.101 1.00 89.00 196 LEU A CA 1
ATOM 1566 C C . LEU A 1 196 ? 15.201 -12.357 -3.810 1.00 89.00 196 LEU A C 1
ATOM 1568 O O . LEU A 1 196 ? 14.746 -12.997 -2.868 1.00 89.00 196 LEU A O 1
ATOM 1572 N N . ASP A 1 197 ? 16.350 -11.691 -3.755 1.00 90.50 197 ASP A N 1
ATOM 1573 C CA . ASP A 1 197 ? 17.077 -11.508 -2.504 1.00 90.50 197 ASP A CA 1
ATOM 1574 C C . ASP A 1 197 ? 16.333 -10.466 -1.653 1.00 90.50 197 ASP A C 1
ATOM 1576 O O . ASP A 1 197 ? 16.378 -9.257 -1.924 1.00 90.50 197 ASP A O 1
ATOM 1580 N N . ALA A 1 198 ? 15.509 -10.956 -0.726 1.00 94.00 198 ALA A N 1
ATOM 1581 C CA . ALA A 1 198 ? 14.612 -10.160 0.099 1.00 94.00 198 ALA A CA 1
ATOM 1582 C C . ALA A 1 198 ? 14.254 -10.902 1.392 1.00 94.00 198 ALA A C 1
ATOM 1584 O O . ALA A 1 198 ? 14.104 -12.123 1.405 1.00 94.00 198 ALA A O 1
ATOM 1585 N N . LYS A 1 199 ? 14.006 -10.149 2.468 1.00 95.12 199 LYS A N 1
ATOM 1586 C CA . LYS A 1 199 ? 13.374 -10.703 3.674 1.00 95.12 199 LYS A CA 1
ATOM 1587 C C . LYS A 1 199 ? 11.878 -10.842 3.428 1.00 95.12 199 LYS A C 1
ATOM 1589 O O . LYS A 1 199 ? 11.254 -9.902 2.943 1.00 95.12 199 LYS A O 1
ATOM 1594 N N . THR A 1 200 ? 11.287 -11.972 3.786 1.00 96.31 200 THR A N 1
ATOM 1595 C CA . THR A 1 200 ? 9.858 -12.212 3.560 1.00 96.31 200 THR A CA 1
ATOM 1596 C C . THR A 1 200 ? 9.054 -12.053 4.841 1.00 96.31 200 THR A C 1
ATOM 1598 O O . THR A 1 200 ? 9.521 -12.401 5.924 1.00 96.31 200 THR A O 1
ATOM 1601 N N . LYS A 1 201 ? 7.834 -11.531 4.721 1.00 96.69 201 LYS A N 1
ATOM 1602 C CA . LYS A 1 201 ? 6.834 -11.542 5.793 1.00 96.69 201 LYS A CA 1
ATOM 1603 C C . LYS A 1 201 ? 5.504 -11.993 5.235 1.00 96.69 201 LYS A C 1
ATOM 1605 O O . LYS A 1 201 ? 5.084 -11.473 4.203 1.00 96.69 201 LYS A O 1
ATOM 1610 N N . ASP A 1 202 ? 4.842 -12.883 5.952 1.00 97.00 202 ASP A N 1
ATOM 1611 C CA . ASP A 1 202 ? 3.553 -13.410 5.538 1.00 97.00 202 ASP A CA 1
ATOM 1612 C C . ASP A 1 202 ? 2.420 -12.746 6.324 1.00 97.00 202 ASP A C 1
ATOM 1614 O O . ASP A 1 202 ? 2.595 -12.321 7.468 1.00 97.00 202 ASP A O 1
ATOM 1618 N N . TYR A 1 203 ? 1.258 -12.630 5.691 1.00 97.69 203 TYR A N 1
ATOM 1619 C CA . TYR A 1 203 ? 0.006 -12.256 6.341 1.00 97.69 203 TYR A CA 1
ATOM 1620 C C . TYR A 1 203 ? -1.171 -12.878 5.593 1.00 97.69 203 TYR A C 1
ATOM 1622 O O . TYR A 1 203 ? -1.060 -13.269 4.429 1.00 97.69 203 TYR A O 1
ATOM 1630 N N . GLU A 1 204 ? -2.309 -12.957 6.266 1.00 97.94 204 GLU A N 1
ATOM 1631 C CA . GLU A 1 204 ? -3.554 -13.420 5.668 1.00 97.94 204 GLU A CA 1
ATOM 1632 C C . GLU A 1 204 ? -4.344 -12.236 5.101 1.00 97.94 204 GLU A C 1
ATOM 1634 O O . GLU A 1 204 ? -4.584 -11.239 5.791 1.00 97.94 204 GLU A O 1
ATOM 1639 N N . GLY A 1 205 ? -4.684 -12.330 3.817 1.00 97.50 205 GLY A N 1
ATOM 1640 C CA . GLY A 1 205 ? -5.579 -11.416 3.124 1.00 97.50 205 GLY A CA 1
ATOM 1641 C C . GLY A 1 205 ? -7.038 -11.853 3.248 1.00 97.50 205 GLY A C 1
ATOM 1642 O O . GLY A 1 205 ? -7.421 -12.577 4.163 1.00 97.50 205 GLY A O 1
ATOM 1643 N N . LEU A 1 206 ? -7.873 -11.428 2.307 1.00 96.56 206 LEU A N 1
ATOM 1644 C CA . LEU A 1 206 ? -9.274 -11.847 2.262 1.00 96.56 206 LEU A CA 1
ATOM 1645 C C . LEU A 1 206 ? -9.414 -13.256 1.671 1.00 96.56 206 LEU A C 1
ATOM 1647 O O . LEU A 1 206 ? -8.544 -13.728 0.939 1.00 96.56 206 LEU A O 1
ATOM 1651 N N . ASN A 1 207 ? -10.540 -13.913 1.964 1.00 95.38 207 ASN A N 1
ATOM 1652 C CA . ASN A 1 207 ? -10.883 -15.247 1.453 1.00 95.38 207 ASN A CA 1
ATOM 1653 C C . ASN A 1 207 ? -9.839 -16.338 1.774 1.00 95.38 207 ASN A C 1
ATOM 1655 O O . ASN A 1 207 ? -9.652 -17.263 0.989 1.00 95.38 207 ASN A O 1
ATOM 1659 N N . GLY A 1 208 ? -9.133 -16.219 2.904 1.00 95.25 208 GLY A N 1
ATOM 1660 C CA . GLY A 1 208 ? -8.124 -17.193 3.337 1.00 95.25 208 GLY A CA 1
ATOM 1661 C C . GLY A 1 208 ? -6.837 -17.198 2.503 1.00 95.25 208 GLY A C 1
ATOM 1662 O O . GLY A 1 208 ? -6.000 -18.089 2.656 1.00 95.25 208 GLY A O 1
ATOM 1663 N N . ILE A 1 209 ? -6.651 -16.222 1.605 1.00 97.44 209 ILE A N 1
ATOM 1664 C CA . ILE A 1 209 ? -5.462 -16.152 0.752 1.00 97.44 209 ILE A CA 1
ATOM 1665 C C . ILE A 1 209 ? -4.288 -15.623 1.574 1.00 97.44 209 ILE A C 1
ATOM 1667 O O . ILE A 1 209 ? -4.308 -14.497 2.073 1.00 97.44 209 ILE A O 1
ATOM 1671 N N . LYS A 1 210 ? -3.218 -16.413 1.675 1.00 98.06 210 LYS A N 1
ATOM 1672 C CA . LYS A 1 210 ? -1.964 -15.976 2.297 1.00 98.06 210 LYS A CA 1
ATOM 1673 C C . LYS A 1 210 ? -1.132 -15.186 1.297 1.00 98.06 210 LYS A C 1
ATOM 1675 O O . LYS A 1 210 ? -0.926 -15.624 0.167 1.00 98.06 210 LYS A O 1
ATOM 1680 N N . TYR A 1 211 ? -0.608 -14.048 1.728 1.00 98.31 211 TYR A N 1
ATOM 1681 C CA . TYR A 1 211 ? 0.285 -13.203 0.945 1.00 98.31 211 TYR A CA 1
ATOM 1682 C C . TYR A 1 211 ? 1.655 -13.121 1.596 1.00 98.31 211 TYR A C 1
ATOM 1684 O O . TYR A 1 211 ? 1.785 -13.155 2.817 1.00 98.31 211 TYR A O 1
ATOM 1692 N N . LYS A 1 212 ? 2.665 -12.933 0.753 1.00 97.69 212 LYS A N 1
ATOM 1693 C CA . LYS A 1 212 ? 4.061 -12.743 1.118 1.00 97.69 212 LYS A CA 1
ATOM 1694 C C . LYS A 1 212 ? 4.539 -11.381 0.641 1.00 97.69 212 LYS A C 1
ATOM 1696 O O . LYS A 1 212 ? 4.394 -11.024 -0.531 1.00 97.69 212 LYS A O 1
ATOM 1701 N N . ILE A 1 213 ? 5.117 -10.616 1.557 1.00 97.56 213 ILE A N 1
ATOM 1702 C CA . ILE A 1 213 ? 5.762 -9.330 1.300 1.00 97.56 213 ILE A CA 1
ATOM 1703 C C . ILE A 1 213 ? 7.258 -9.583 1.143 1.00 97.56 213 ILE A C 1
ATOM 1705 O O . ILE A 1 213 ? 7.915 -9.985 2.100 1.00 97.56 213 ILE A O 1
ATOM 1709 N N . TYR A 1 214 ? 7.804 -9.311 -0.040 1.00 97.00 214 TYR A N 1
ATOM 1710 C CA . TYR A 1 214 ? 9.238 -9.409 -0.316 1.00 97.00 214 TYR A CA 1
ATOM 1711 C C . TYR A 1 214 ? 9.923 -8.086 0.023 1.00 97.00 214 TYR A C 1
ATOM 1713 O O . TYR A 1 214 ? 10.032 -7.204 -0.822 1.00 97.00 214 TYR A O 1
ATOM 1721 N N . GLN A 1 215 ? 10.374 -7.920 1.263 1.00 95.94 215 GLN A N 1
ATOM 1722 C CA . GLN A 1 215 ? 11.031 -6.706 1.738 1.00 95.94 215 GLN A CA 1
ATOM 1723 C C . GLN A 1 215 ? 12.494 -6.646 1.273 1.00 95.94 215 GLN A C 1
ATOM 1725 O O . GLN A 1 215 ? 13.368 -7.317 1.829 1.00 95.94 215 GLN A O 1
ATOM 1730 N N . ARG A 1 216 ? 12.756 -5.809 0.262 1.00 95.12 216 ARG A N 1
ATOM 1731 C CA . ARG A 1 216 ? 14.111 -5.496 -0.228 1.00 95.12 216 ARG A CA 1
ATOM 1732 C C . ARG A 1 216 ? 14.709 -4.300 0.531 1.00 95.12 216 ARG A C 1
ATOM 1734 O O . ARG A 1 216 ? 14.406 -4.108 1.711 1.0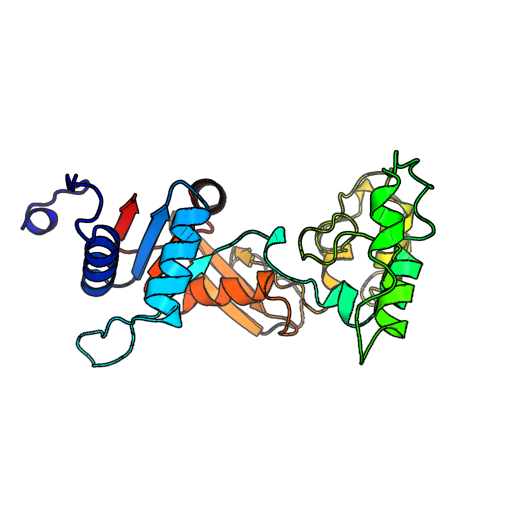0 95.12 216 ARG A O 1
ATOM 1741 N N . LYS A 1 217 ? 15.576 -3.499 -0.110 1.00 95.56 217 LYS A N 1
ATOM 1742 C CA . LYS A 1 217 ? 16.246 -2.343 0.514 1.00 95.56 217 LYS A CA 1
ATOM 1743 C C . LYS A 1 217 ? 15.199 -1.426 1.161 1.00 95.56 217 LYS A C 1
ATOM 1745 O O . LYS A 1 217 ? 14.216 -1.047 0.525 1.00 95.56 217 LYS A O 1
ATOM 1750 N N . LYS A 1 218 ? 15.390 -1.081 2.439 1.00 95.12 218 LYS A N 1
ATOM 1751 C CA . LYS A 1 218 ? 14.521 -0.133 3.154 1.00 95.12 218 LYS A CA 1
ATOM 1752 C C . LYS A 1 218 ? 14.817 1.286 2.685 1.00 95.12 218 LYS A C 1
ATOM 1754 O O . LYS A 1 218 ? 15.978 1.651 2.581 1.00 95.12 218 LYS A O 1
ATOM 1759 N N . GLY A 1 219 ? 13.774 2.085 2.474 1.00 94.00 219 GLY A N 1
ATOM 1760 C CA . GLY A 1 219 ? 13.895 3.524 2.194 1.00 94.00 219 GLY A CA 1
ATOM 1761 C C . GLY A 1 219 ? 12.705 4.071 1.411 1.00 94.00 219 GLY A C 1
ATOM 1762 O O . GLY A 1 219 ? 12.293 5.209 1.596 1.00 94.00 219 GLY A O 1
ATOM 1763 N N . CYS A 1 220 ? 12.060 3.229 0.601 1.00 96.50 220 CYS A N 1
ATOM 1764 C CA . CYS A 1 220 ? 10.857 3.630 -0.117 1.00 96.50 220 CYS A CA 1
ATOM 1765 C C . CYS A 1 220 ? 9.648 3.618 0.819 1.00 96.50 220 CYS A C 1
ATOM 1767 O O . CYS A 1 220 ? 9.144 2.547 1.162 1.00 96.50 220 CYS A O 1
ATOM 1769 N N . GLY A 1 221 ? 9.157 4.804 1.193 1.00 96.00 221 GLY A N 1
ATOM 1770 C CA . GLY A 1 221 ? 7.981 4.960 2.057 1.00 96.00 221 GLY A CA 1
ATOM 1771 C C . GLY A 1 221 ? 6.757 4.205 1.533 1.00 96.00 221 GLY A C 1
ATOM 1772 O O . GLY A 1 221 ? 6.078 3.533 2.306 1.00 96.00 221 GLY A O 1
ATOM 1773 N N . TYR A 1 222 ? 6.552 4.206 0.209 1.00 97.25 222 TYR A N 1
ATOM 1774 C CA . TYR A 1 222 ? 5.438 3.490 -0.408 1.00 97.25 222 TYR A CA 1
ATOM 1775 C C . TYR A 1 222 ? 5.496 1.981 -0.165 1.00 97.25 222 TYR A C 1
ATOM 1777 O O . TYR A 1 222 ? 4.488 1.390 0.201 1.00 97.25 222 TYR A O 1
ATOM 1785 N N . TYR A 1 223 ? 6.649 1.344 -0.368 1.00 97.44 223 TYR A N 1
ATOM 1786 C CA . TYR A 1 223 ? 6.780 -0.098 -0.156 1.00 97.44 223 TYR A CA 1
ATOM 1787 C C . TYR A 1 223 ? 6.875 -0.453 1.330 1.00 97.44 223 TYR A C 1
ATOM 1789 O O . TYR A 1 223 ? 6.297 -1.443 1.775 1.00 97.44 223 TYR A O 1
ATOM 1797 N N . ASN A 1 224 ? 7.563 0.377 2.115 1.00 96.50 224 ASN A N 1
ATOM 1798 C CA . ASN A 1 224 ? 7.749 0.163 3.544 1.00 96.50 224 ASN A CA 1
ATOM 1799 C C . ASN A 1 224 ? 6.425 0.170 4.315 1.00 96.50 224 ASN A C 1
ATOM 1801 O O . ASN A 1 224 ? 6.311 -0.590 5.280 1.00 96.50 224 ASN A O 1
ATOM 1805 N N . GLN A 1 225 ? 5.435 0.967 3.889 1.00 96.62 225 GLN A N 1
ATOM 1806 C CA . GLN A 1 225 ? 4.141 1.064 4.573 1.00 96.62 225 GLN A CA 1
ATOM 1807 C C . GLN A 1 225 ? 3.450 -0.295 4.706 1.00 96.62 225 GLN A C 1
ATOM 1809 O O . GLN A 1 225 ? 2.801 -0.547 5.713 1.00 96.62 225 GLN A O 1
ATOM 1814 N N . PHE A 1 226 ? 3.626 -1.205 3.742 1.00 97.38 226 PHE A N 1
ATOM 1815 C CA . PHE A 1 226 ? 2.944 -2.500 3.738 1.00 97.38 226 PHE A CA 1
ATOM 1816 C C . PHE A 1 226 ? 3.404 -3.436 4.858 1.00 97.38 226 PHE A C 1
ATOM 1818 O O . PHE A 1 226 ? 2.719 -4.404 5.157 1.00 97.38 226 PHE A O 1
ATOM 1825 N N . ASN A 1 227 ? 4.500 -3.126 5.558 1.00 96.62 227 ASN A N 1
ATOM 1826 C CA . ASN A 1 227 ? 4.829 -3.822 6.803 1.00 96.62 227 ASN A CA 1
ATOM 1827 C C . ASN A 1 227 ? 3.719 -3.694 7.858 1.00 96.62 227 ASN A C 1
ATOM 1829 O O . ASN A 1 227 ? 3.562 -4.592 8.683 1.00 96.62 227 ASN A O 1
ATOM 1833 N N . SER A 1 228 ? 2.937 -2.613 7.820 1.00 97.12 228 SER A N 1
ATOM 1834 C CA . SER A 1 228 ? 1.772 -2.436 8.691 1.00 97.12 228 SER A CA 1
ATOM 1835 C C . SER A 1 228 ? 0.697 -3.504 8.472 1.00 97.12 228 SER A C 1
ATOM 1837 O O . SER A 1 228 ? -0.034 -3.809 9.404 1.00 97.12 228 SER A O 1
ATOM 1839 N N . TYR A 1 229 ? 0.642 -4.162 7.307 1.00 97.75 229 TYR A N 1
ATOM 1840 C CA . TYR A 1 229 ? -0.303 -5.262 7.072 1.00 97.75 229 TYR A CA 1
ATOM 1841 C C . TYR A 1 229 ? -0.076 -6.444 8.012 1.00 97.75 229 TYR A C 1
ATOM 1843 O O . TYR A 1 229 ? -1.009 -7.193 8.292 1.00 97.75 229 TYR A O 1
ATOM 1851 N N . VAL A 1 230 ? 1.150 -6.584 8.515 1.00 96.88 230 VAL A N 1
ATOM 1852 C CA . VAL A 1 230 ? 1.546 -7.632 9.454 1.00 96.88 230 VAL A CA 1
ATOM 1853 C C . VAL A 1 230 ? 1.437 -7.138 10.899 1.00 96.88 230 VAL A C 1
ATOM 1855 O O . VAL A 1 230 ? 0.946 -7.865 11.750 1.00 96.88 230 VAL A O 1
ATOM 1858 N N . HIS A 1 231 ? 1.891 -5.908 11.172 1.00 94.75 231 HIS A N 1
ATOM 1859 C CA . HIS A 1 231 ? 2.188 -5.454 12.541 1.00 94.75 231 HIS A CA 1
ATOM 1860 C C . HIS A 1 231 ? 1.238 -4.396 13.110 1.00 94.75 231 HIS A C 1
ATOM 1862 O O . HIS A 1 231 ? 1.345 -4.093 14.298 1.00 94.75 231 HIS A O 1
ATOM 1868 N N . ALA A 1 232 ? 0.386 -3.776 12.289 1.00 96.12 232 ALA A N 1
ATOM 1869 C CA . ALA A 1 232 ? -0.545 -2.761 12.771 1.00 96.12 232 ALA A CA 1
ATOM 1870 C C . ALA A 1 232 ? -1.783 -3.405 13.395 1.00 96.12 232 ALA A C 1
ATOM 1872 O O . ALA A 1 232 ? -2.317 -4.385 12.872 1.00 96.12 232 ALA A O 1
ATOM 1873 N N . ASP A 1 233 ? -2.254 -2.787 14.474 1.00 96.19 233 ASP A N 1
ATOM 1874 C CA . ASP A 1 233 ? -3.532 -3.116 15.098 1.00 96.19 233 ASP A CA 1
ATOM 1875 C C . ASP A 1 233 ? -4.675 -2.442 14.337 1.00 96.19 233 ASP A C 1
ATOM 1877 O O . ASP A 1 233 ? -5.767 -2.978 14.217 1.00 96.19 233 ASP A O 1
ATOM 1881 N N . THR A 1 234 ? -4.437 -1.252 13.784 1.00 96.69 234 THR A N 1
ATOM 1882 C CA . THR A 1 234 ? -5.457 -0.509 13.041 1.00 96.69 234 THR A CA 1
ATOM 1883 C C . THR A 1 234 ? -4.888 0.031 11.743 1.00 96.69 234 THR A C 1
ATOM 1885 O O . THR A 1 234 ? -3.893 0.758 11.737 1.00 96.69 234 THR A O 1
ATOM 1888 N N . LEU A 1 235 ? -5.544 -0.309 10.637 1.00 97.50 235 LEU A N 1
ATOM 1889 C CA . LEU A 1 235 ? -5.206 0.154 9.299 1.00 97.50 235 LEU A CA 1
ATOM 1890 C C . LEU A 1 235 ? -6.231 1.177 8.827 1.00 97.50 235 LEU A C 1
ATOM 1892 O O . LEU A 1 235 ? -7.421 0.886 8.768 1.00 97.50 235 LEU A O 1
ATOM 1896 N N . ILE A 1 236 ? -5.762 2.362 8.451 1.00 96.94 236 ILE A N 1
ATOM 1897 C CA . ILE A 1 236 ? -6.617 3.452 7.982 1.00 96.94 236 ILE A CA 1
ATOM 1898 C C . ILE A 1 236 ? -6.458 3.608 6.476 1.00 96.94 236 ILE A C 1
ATOM 1900 O O . ILE A 1 236 ? -5.380 3.934 5.964 1.00 96.94 236 ILE A O 1
ATOM 1904 N N . PHE A 1 237 ? -7.557 3.421 5.759 1.00 96.69 237 PHE A N 1
ATOM 1905 C CA . PHE A 1 237 ? -7.636 3.517 4.311 1.00 96.69 237 PHE A CA 1
ATOM 1906 C C . PHE A 1 237 ? -8.539 4.673 3.902 1.00 96.69 237 PHE A C 1
ATOM 1908 O O . PHE A 1 237 ? -9.591 4.887 4.495 1.00 96.69 237 PHE A O 1
ATOM 1915 N N . ASN A 1 238 ? -8.203 5.350 2.805 1.00 94.56 238 ASN A N 1
ATOM 1916 C CA . ASN A 1 238 ? -9.249 6.026 2.045 1.00 94.56 238 ASN A CA 1
ATOM 1917 C C . ASN A 1 238 ? -10.079 5.004 1.248 1.00 94.56 238 ASN A C 1
ATOM 1919 O O . ASN A 1 238 ? -9.603 3.911 0.922 1.00 94.56 238 ASN A O 1
ATOM 1923 N N . SER A 1 239 ? -11.299 5.390 0.887 1.00 93.94 239 SER A N 1
ATOM 1924 C CA . SER A 1 239 ? -12.266 4.576 0.140 1.00 93.94 239 SER A CA 1
ATOM 1925 C C . SER A 1 239 ? -11.690 3.924 -1.127 1.00 93.94 239 SER A C 1
ATOM 1927 O O . SER A 1 239 ? -11.871 2.726 -1.355 1.00 93.94 239 SER A O 1
ATOM 1929 N N . ALA A 1 240 ? -10.940 4.675 -1.938 1.00 93.31 240 ALA A N 1
ATOM 1930 C CA . ALA A 1 240 ? -10.353 4.171 -3.179 1.00 93.31 240 ALA A CA 1
ATOM 1931 C C . ALA A 1 240 ? -9.293 3.089 -2.920 1.00 93.31 240 ALA A C 1
ATOM 1933 O O . ALA A 1 240 ? -9.292 2.039 -3.566 1.00 93.31 240 ALA A O 1
ATOM 1934 N N . LYS A 1 241 ? -8.400 3.323 -1.953 1.00 94.31 241 LYS A N 1
ATOM 1935 C CA . LYS A 1 241 ? -7.361 2.365 -1.570 1.00 94.31 241 LYS A CA 1
ATOM 1936 C C . LYS A 1 241 ? -7.985 1.115 -0.963 1.00 94.31 241 LYS A C 1
ATOM 1938 O O . LYS A 1 241 ? -7.628 0.021 -1.383 1.00 94.31 241 LYS A O 1
ATOM 1943 N N . TYR A 1 242 ? -8.951 1.279 -0.063 1.00 96.38 242 TYR A N 1
ATOM 1944 C CA . TYR A 1 242 ? -9.701 0.177 0.530 1.00 96.38 242 TYR A CA 1
ATOM 1945 C C . TYR A 1 242 ? -10.328 -0.728 -0.535 1.00 96.38 242 TYR A C 1
ATOM 1947 O O . TYR A 1 242 ? -10.129 -1.943 -0.523 1.00 96.38 242 TYR A O 1
ATOM 1955 N N . LYS A 1 243 ? -11.027 -0.127 -1.506 1.00 96.31 243 LYS A N 1
ATOM 1956 C CA . LYS A 1 243 ? -11.682 -0.854 -2.597 1.00 96.31 243 LYS A CA 1
ATOM 1957 C C . LYS A 1 243 ? -10.679 -1.637 -3.444 1.00 96.31 243 LYS A C 1
ATOM 1959 O O . LYS A 1 243 ? -10.923 -2.801 -3.742 1.00 96.31 243 LYS A O 1
ATOM 1964 N N . LEU A 1 244 ? -9.543 -1.032 -3.796 1.00 95.81 244 LEU A N 1
ATOM 1965 C CA . LEU A 1 244 ? -8.495 -1.706 -4.571 1.00 95.81 244 LEU A CA 1
ATOM 1966 C C . LEU A 1 244 ? -7.879 -2.887 -3.812 1.00 95.81 244 LEU A C 1
ATOM 1968 O O . LEU A 1 244 ? -7.758 -3.970 -4.377 1.00 95.81 244 LEU A O 1
ATOM 1972 N N . GLU A 1 245 ? -7.514 -2.701 -2.540 1.00 96.69 245 GLU A N 1
ATOM 1973 C CA . GLU A 1 245 ? -6.947 -3.782 -1.722 1.00 96.69 245 GLU A CA 1
ATOM 1974 C C . GLU A 1 245 ? -7.951 -4.925 -1.515 1.00 96.69 245 GLU A C 1
ATOM 1976 O O . GLU A 1 245 ? -7.562 -6.092 -1.529 1.00 96.69 245 GLU A O 1
ATOM 1981 N N . THR A 1 246 ? -9.238 -4.598 -1.381 1.00 96.81 246 THR A N 1
ATOM 1982 C CA . THR A 1 246 ? -10.326 -5.573 -1.224 1.00 96.81 246 THR A CA 1
ATOM 1983 C C . THR A 1 246 ? -10.549 -6.383 -2.498 1.00 96.81 246 THR A C 1
ATOM 1985 O O . THR A 1 246 ? -10.549 -7.606 -2.441 1.00 96.81 246 THR A O 1
ATOM 1988 N N . ILE A 1 247 ? -10.660 -5.732 -3.665 1.00 97.38 247 ILE A N 1
ATOM 1989 C CA . ILE A 1 247 ? -10.848 -6.421 -4.960 1.00 97.38 247 ILE A CA 1
ATOM 1990 C C . ILE A 1 247 ? -9.669 -7.351 -5.270 1.00 97.38 247 ILE A C 1
ATOM 1992 O O . ILE A 1 247 ? -9.845 -8.411 -5.862 1.00 97.38 247 ILE A O 1
ATOM 1996 N N . MET A 1 248 ? -8.460 -6.970 -4.856 1.00 95.56 248 MET A N 1
ATOM 1997 C CA . MET A 1 248 ? -7.261 -7.789 -5.028 1.00 95.56 248 MET A CA 1
ATOM 1998 C C . MET A 1 248 ? -7.106 -8.893 -3.971 1.00 95.56 248 MET A C 1
ATOM 2000 O O . MET A 1 248 ? -6.082 -9.573 -3.993 1.00 95.56 248 MET A O 1
ATOM 2004 N N . ASN A 1 249 ? -8.049 -9.026 -3.026 1.00 97.50 249 ASN A N 1
ATOM 2005 C CA . ASN A 1 249 ? -7.970 -9.853 -1.811 1.00 97.50 249 ASN A CA 1
ATOM 2006 C C . ASN A 1 249 ? -6.736 -9.591 -0.929 1.00 97.50 249 ASN A C 1
ATOM 2008 O O . ASN A 1 249 ? -6.447 -10.346 -0.008 1.00 97.50 249 ASN A O 1
ATOM 2012 N N . ARG A 1 250 ? -6.019 -8.495 -1.183 1.00 96.44 250 ARG A N 1
ATOM 2013 C CA . ARG A 1 250 ? -4.742 -8.159 -0.551 1.00 96.44 250 ARG A CA 1
ATOM 2014 C C . ARG A 1 250 ? -4.915 -7.376 0.746 1.00 96.44 250 ARG A C 1
ATOM 2016 O O . ARG A 1 250 ? -3.977 -7.265 1.530 1.00 96.44 250 ARG A O 1
ATOM 2023 N N . LYS A 1 251 ? -6.104 -6.819 0.990 1.00 96.75 251 LYS A N 1
ATOM 2024 C CA . LYS A 1 251 ? -6.415 -6.211 2.283 1.00 96.75 251 LYS A CA 1
ATOM 2025 C C . LYS A 1 251 ? -6.226 -7.271 3.377 1.00 96.75 251 LYS A C 1
ATOM 2027 O O . LYS A 1 251 ? -6.781 -8.357 3.227 1.00 96.75 251 LYS A O 1
ATOM 2032 N N . PRO A 1 252 ? -5.496 -6.976 4.463 1.00 97.19 252 PRO A N 1
ATOM 2033 C CA . PRO A 1 252 ? -5.371 -7.917 5.565 1.00 97.19 252 PRO A CA 1
ATOM 2034 C C . PRO A 1 252 ? -6.737 -8.320 6.115 1.00 97.19 252 PRO A C 1
ATOM 2036 O O . PRO A 1 252 ? -7.657 -7.492 6.170 1.00 97.19 252 PRO A O 1
ATOM 2039 N N . LEU A 1 253 ? -6.850 -9.577 6.535 1.00 96.75 253 LEU A N 1
ATOM 2040 C CA . LEU A 1 253 ? -7.969 -10.025 7.349 1.00 96.75 253 LEU A CA 1
ATOM 2041 C C . LEU A 1 253 ? -7.971 -9.231 8.661 1.00 96.75 253 LEU A C 1
ATOM 2043 O O . LEU A 1 253 ? -6.916 -9.026 9.271 1.00 96.75 253 LEU A O 1
ATOM 2047 N N . THR A 1 254 ? -9.144 -8.742 9.044 1.00 96.25 254 THR A N 1
ATOM 2048 C CA . THR A 1 254 ? -9.366 -7.923 10.239 1.00 96.25 254 THR A CA 1
ATOM 2049 C C . THR A 1 254 ? -10.653 -8.358 10.926 1.00 96.25 254 THR A C 1
ATOM 2051 O O . THR A 1 254 ? -11.583 -8.808 10.259 1.00 96.25 254 THR A O 1
ATOM 2054 N N . ASP A 1 255 ? -10.700 -8.204 12.245 1.00 95.12 255 ASP A N 1
ATOM 2055 C CA . ASP A 1 255 ? -11.812 -8.605 13.110 1.00 95.12 255 ASP A CA 1
ATOM 2056 C C . ASP A 1 255 ? -13.016 -7.667 12.965 1.00 95.12 255 ASP A C 1
ATOM 2058 O O . ASP A 1 255 ? -14.168 -8.073 13.126 1.00 95.12 255 ASP A O 1
ATOM 2062 N N . ILE A 1 256 ? -12.750 -6.399 12.633 1.00 95.44 256 ILE A N 1
ATOM 2063 C CA . ILE A 1 256 ? -13.774 -5.379 12.418 1.00 95.44 256 ILE A CA 1
ATOM 2064 C C . ILE A 1 256 ? -13.426 -4.441 11.257 1.00 95.44 256 ILE A C 1
ATOM 2066 O O . ILE A 1 256 ? -12.273 -4.057 11.040 1.00 95.44 256 ILE A O 1
ATOM 2070 N N . GLU A 1 257 ? -14.469 -4.051 10.530 1.00 96.31 257 GLU A N 1
ATOM 2071 C CA . GLU A 1 257 ? -14.454 -3.022 9.495 1.00 96.31 257 GLU A CA 1
ATOM 2072 C C . GLU A 1 257 ? -15.280 -1.831 9.985 1.00 96.31 257 GLU A C 1
ATOM 2074 O O . GLU A 1 257 ? -16.452 -1.985 10.337 1.00 96.31 257 GLU A O 1
ATOM 2079 N N . ILE A 1 258 ? -14.681 -0.645 10.009 1.00 95.75 258 ILE A N 1
ATOM 2080 C CA . ILE A 1 258 ? -15.333 0.590 10.443 1.00 95.75 258 ILE A CA 1
ATOM 2081 C C . ILE A 1 258 ? -15.356 1.548 9.260 1.00 95.75 258 ILE A C 1
ATOM 2083 O O . ILE A 1 258 ? -14.309 1.899 8.723 1.00 95.75 258 ILE A O 1
ATOM 2087 N N . ILE A 1 259 ? -16.551 1.966 8.855 1.00 94.69 259 ILE A N 1
ATOM 2088 C CA . ILE A 1 259 ? -16.746 2.967 7.805 1.00 94.69 259 ILE A CA 1
ATOM 2089 C C . ILE A 1 259 ? -17.092 4.287 8.498 1.00 94.69 259 ILE A C 1
ATOM 2091 O O . ILE A 1 259 ? -18.145 4.370 9.132 1.00 94.69 259 ILE A O 1
ATOM 2095 N N . ASP A 1 260 ? -16.195 5.270 8.411 1.00 89.44 260 ASP A N 1
ATOM 2096 C CA . ASP A 1 260 ? -16.316 6.606 9.027 1.00 89.44 260 ASP A CA 1
ATOM 2097 C C . ASP A 1 260 ? -16.401 7.700 7.959 1.00 89.44 260 ASP A C 1
ATOM 2099 O O . ASP A 1 260 ? -15.472 7.777 7.125 1.00 89.44 260 ASP A O 1
#

Radius of gyration: 22.27 Å; chains: 1; bounding box: 50×56×57 Å

Foldseek 3Di:
DCVVVVDPDDDDDDDPPRPVVVVVVVVLLVQFAEEEEEADPVVLVVCCCPDVPPHFDAHPVRDTAFEAEADDQQVWFDCLCLVCVVLLCVLVDQDPPDDDPDDPVVVPPVPDDDDDDVVSVVSNPRDPRRTSQPCLALLRPDLDPVCLSSQLSQLVLQPVDDSVQPPDSVSDDSLSRNVSRQQDKDKDFPVDDDPDPFDWDWAAFPPRTIIIIGGGDPDTPNSVSCVCLVVHSYYYYYPVRVVVCVVVSNRGDGSYYHYD